Protein 3CFU (pdb70)

CATH classification: 2.60.40.1240

B-factor: mean 51.01, std 17.41, range [16.41, 99.01]

Nearest PDB structures (foldseek):
  3cfu-assembly1_A  TM=1.005E+00  e=1.213E-26  Bacillus subtilis
  3cfu-assembly2_B  TM=9.575E-01  e=1.157E-19  Bacillus subtilis
  4r4g-assembly1_A  TM=7.539E-01  e=5.516E-05  Bacillus subtilis subsp. subtilis str. 168
  1lmi-assembly1_A  TM=6.634E-01  e=6.029E-03  Mycobacterium tuberculosis
  7lr3-assembly1_D  TM=4.816E-01  e=3.651E+00  Plasmodium berghei

Secondary structure (DSSP, 8-state):
--TT-EEEETTEEEEEEEEEEE-SS----S-------SEEEEEEE--B-SSS-EEE-GGGEEEE-TT--B---B--STTTTTB--EEE-TT----EEEEEEESTT-GGG-EEEE-HHHHB--STTSGGGGGG---EEEE--/--TT-EEEETTEEEEEEEEE-------------EEEEE--B-SSS-EEE-GGGEEEE-TT-----EE--GGGTT-B--EEE-TT----EEEEE-------EEEE-HHHHB--TTSHHHHGGG---EEEE--

Organism: Bacillus subtilis (strain 168) (NCBI:txid224308)

Structure (mmCIF, N/CA/C/O backbone):
data_3CFU
#
_entry.id   3CFU
#
_cell.length_a   62.678
_cell.length_b   41.687
_cell.length_c   65.656
_cell.angle_alpha   90.00
_cell.angle_beta   91.74
_cell.angle_gamma   90.00
#
_symmetry.space_group_name_H-M   'P 1 21 1'
#
loop_
_entity.id
_entity.type
_entity.pdbx_description
1 polymer 'Uncharacterized lipoprotein yjhA'
2 water water
#
loop_
_atom_site.group_PDB
_atom_site.id
_atom_site.type_symbol
_atom_site.label_atom_id
_atom_site.label_alt_id
_atom_site.label_comp_id
_atom_site.label_asym_id
_atom_site.label_entity_id
_atom_site.label_seq_id
_atom_site.pdbx_PDB_ins_code
_atom_site.Cartn_x
_atom_site.Cartn_y
_atom_site.Cartn_z
_atom_site.occupancy
_atom_site.B_iso_or_equiv
_atom_site.auth_seq_id
_atom_site.auth_comp_id
_atom_site.auth_asym_id
_atom_site.auth_atom_id
_atom_site.pdbx_PDB_model_num
ATOM 9 N N . HIS A 1 2 ? 70.103 23.491 22.924 1.00 58.07 64 HIS A N 1
ATOM 10 C CA . HIS A 1 2 ? 70.176 22.172 22.311 1.00 52.70 64 HIS A CA 1
ATOM 11 C C . HIS A 1 2 ? 70.246 22.410 20.810 1.00 49.30 64 HIS A C 1
ATOM 12 O O . HIS A 1 2 ? 69.678 23.367 20.289 1.00 49.42 64 HIS A O 1
ATOM 19 N N . LYS A 1 3 ? 70.973 21.543 20.124 1.00 48.97 65 LYS A N 1
ATOM 20 C CA . LYS A 1 3 ? 71.164 21.661 18.692 1.00 48.38 65 LYS A CA 1
ATOM 21 C C . LYS A 1 3 ? 70.393 20.594 17.938 1.00 46.80 65 LYS A C 1
ATOM 22 O O . LYS A 1 3 ? 69.924 19.624 18.529 1.00 48.21 65 LYS A O 1
ATOM 24 N N . ILE A 1 4 ? 70.263 20.782 16.629 1.00 46.85 66 ILE A N 1
ATOM 25 C CA . ILE A 1 4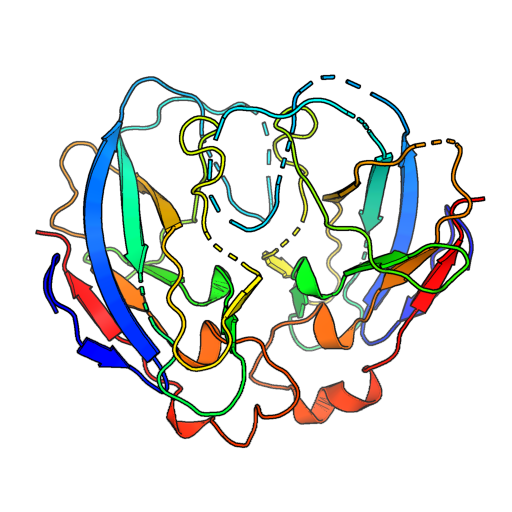 ? 69.592 19.812 15.774 1.00 47.25 66 ILE A CA 1
ATOM 26 C C . ILE A 1 4 ? 70.482 18.563 15.725 1.00 48.18 66 ILE A C 1
ATOM 27 O O . ILE A 1 4 ? 71.692 18.672 15.553 1.00 52.09 66 ILE A O 1
ATOM 32 N N . GLY A 1 5 ? 69.881 17.387 15.884 1.00 46.97 67 GLY A N 1
ATOM 33 C CA . GLY A 1 5 ? 70.635 16.147 15.843 1.00 44.43 67 GLY A CA 1
ATOM 34 C C . GLY A 1 5 ? 70.947 15.541 17.201 1.00 45.64 67 GLY A C 1
ATOM 35 O O . GLY A 1 5 ? 71.136 14.326 17.327 1.00 47.39 67 GLY A O 1
ATOM 36 N N . GLU A 1 6 ? 70.992 16.383 18.224 1.00 44.64 68 GLU A N 1
ATOM 37 C CA . GLU A 1 6 ? 71.301 15.931 19.575 1.00 44.54 68 GLU A CA 1
ATOM 38 C C . GLU A 1 6 ? 70.103 15.365 20.348 1.00 44.79 68 GLU A C 1
ATOM 39 O O . GLU A 1 6 ? 68.993 15.915 20.307 1.00 48.88 68 GLU A O 1
ATOM 45 N N . THR A 1 7 ? 70.342 14.254 21.039 1.00 39.15 69 THR A N 1
ATOM 46 C CA . THR A 1 7 ? 69.335 13.595 21.864 1.00 35.91 69 THR A CA 1
ATOM 47 C C . THR A 1 7 ? 69.605 14.017 23.316 1.00 37.85 69 THR A C 1
ATOM 48 O O . THR A 1 7 ? 70.762 14.066 23.746 1.00 36.13 69 THR A O 1
ATOM 52 N N . PHE A 1 8 ? 68.550 14.341 24.062 1.00 34.21 70 PHE A N 1
ATOM 53 C CA . PHE A 1 8 ? 68.718 14.733 25.458 1.00 32.42 70 PHE A CA 1
ATOM 54 C C . PHE A 1 8 ? 67.535 14.274 26.313 1.00 31.40 70 PHE A C 1
ATOM 55 O O . PHE A 1 8 ? 66.468 13.993 25.787 1.00 32.79 70 PHE A O 1
ATOM 63 N N . LYS A 1 9 ? 67.733 14.181 27.625 1.00 31.32 71 LYS A N 1
ATOM 64 C CA . LYS A 1 9 ? 66.667 13.768 28.536 1.00 35.64 71 LYS A CA 1
ATOM 65 C C . LYS A 1 9 ? 65.755 14.951 28.869 1.00 37.76 71 LYS A C 1
ATOM 66 O O . LYS A 1 9 ? 66.222 16.011 29.296 1.00 35.91 71 LYS A O 1
ATOM 72 N N . ALA A 1 10 ? 64.454 14.755 28.677 1.00 33.92 72 ALA A N 1
ATOM 73 C CA . ALA A 1 10 ? 63.461 15.793 28.946 1.00 34.04 72 ALA A CA 1
ATOM 74 C C . ALA A 1 10 ? 62.241 15.113 29.568 1.00 31.78 72 ALA A C 1
ATOM 75 O O . ALA A 1 10 ? 61.412 14.526 28.871 1.00 30.62 72 ALA A O 1
ATOM 77 N N . GLY A 1 11 ? 62.147 15.190 30.888 1.00 32.58 73 GLY A N 1
ATOM 78 C CA . GLY A 1 11 ? 61.050 14.546 31.580 1.00 34.95 73 GLY A CA 1
ATOM 79 C C . GLY A 1 11 ? 61.264 13.043 31.547 1.00 35.01 73 GLY A C 1
ATOM 80 O O . GLY A 1 11 ? 62.368 12.557 31.829 1.00 35.86 73 GLY A O 1
ATOM 81 N N . HIS A 1 12 ? 60.206 12.313 31.192 1.00 34.30 74 HIS A N 1
ATOM 82 C CA . HIS A 1 12 ? 60.242 10.854 31.099 1.00 31.91 74 HIS A CA 1
ATOM 83 C C . HIS A 1 12 ? 60.497 10.384 29.675 1.00 31.56 74 HIS A C 1
ATOM 84 O O . HIS A 1 12 ? 60.185 9.247 29.319 1.00 30.08 74 HIS A O 1
ATOM 91 N N . THR A 1 13 ? 61.078 11.262 28.869 1.00 32.99 75 THR A N 1
ATOM 92 C CA . THR A 1 13 ? 61.380 10.943 27.480 1.00 31.94 75 THR A CA 1
ATOM 93 C C . THR A 1 13 ? 62.795 11.383 27.100 1.00 32.68 75 THR A C 1
ATOM 94 O O . THR A 1 13 ? 63.399 12.186 27.800 1.00 29.44 75 THR A O 1
ATOM 98 N N . ASN A 1 14 ? 63.331 10.818 26.013 1.00 30.07 76 ASN A N 1
ATOM 99 C CA . ASN A 1 14 ? 64.613 11.281 25.468 1.00 30.43 76 ASN A CA 1
ATOM 100 C C . ASN A 1 14 ? 64.019 11.912 24.223 1.00 29.59 76 ASN A C 1
ATOM 101 O O . ASN A 1 14 ? 63.198 11.291 23.554 1.00 29.68 76 ASN A O 1
ATOM 106 N N . PHE A 1 15 ? 64.433 13.122 23.901 1.00 32.48 77 PHE A N 1
ATOM 107 C CA . PHE A 1 15 ? 63.873 13.827 22.766 1.00 31.54 77 PHE A CA 1
ATOM 108 C C . PHE A 1 15 ? 64.910 14.323 21.779 1.00 30.26 77 PHE A C 1
ATOM 109 O O . PHE A 1 15 ? 65.999 14.749 22.167 1.00 29.60 77 PHE A O 1
ATOM 117 N N . THR A 1 16 ? 64.566 14.310 20.501 1.00 32.89 78 THR A N 1
ATOM 118 C CA . THR A 1 16 ? 65.516 14.781 19.519 1.00 37.98 78 THR A CA 1
ATOM 119 C C . THR A 1 16 ? 64.881 15.390 18.282 1.00 37.11 78 THR A C 1
ATOM 120 O O . THR A 1 16 ? 63.827 14.946 17.824 1.00 39.53 78 THR A O 1
ATOM 124 N N . VAL A 1 17 ? 65.515 16.444 17.778 1.00 41.99 79 VAL A N 1
ATOM 125 C CA . VAL A 1 17 ? 65.067 17.082 16.552 1.00 42.87 79 VAL A CA 1
ATOM 126 C C . VAL A 1 17 ? 66.022 16.482 15.515 1.00 46.26 79 VAL A C 1
ATOM 127 O O . VAL A 1 17 ? 67.230 16.726 15.559 1.00 45.59 79 VAL A O 1
ATOM 131 N N . ASN A 1 18 ? 65.483 15.681 14.600 1.00 49.28 80 ASN A N 1
ATOM 132 C CA . ASN A 1 18 ? 66.294 15.020 13.577 1.00 51.17 80 ASN A CA 1
ATOM 133 C C . ASN A 1 18 ? 66.793 15.963 12.490 1.00 53.84 80 ASN A C 1
ATOM 134 O O . ASN A 1 18 ? 67.969 16.325 12.476 1.00 54.22 80 ASN A O 1
ATOM 139 N N . LYS A 1 19 ? 65.911 16.356 11.577 1.00 56.65 81 LYS A N 1
ATOM 140 C CA . LYS A 1 19 ? 66.299 17.266 10.506 1.00 57.06 81 LYS A CA 1
ATOM 141 C C . LYS A 1 19 ? 65.263 18.346 10.272 1.00 57.12 81 LYS A C 1
ATOM 142 O O . LYS A 1 19 ? 64.147 18.286 10.797 1.00 55.15 81 LYS A O 1
ATOM 148 N N . VAL A 1 20 ? 65.654 19.341 9.480 1.00 56.68 82 VAL A N 1
ATOM 149 C CA . VAL A 1 20 ? 64.742 20.399 9.095 1.00 55.70 82 VAL A CA 1
ATOM 150 C C . VAL A 1 20 ? 64.792 20.537 7.575 1.00 58.27 82 VAL A C 1
ATOM 151 O O . VAL A 1 20 ? 65.746 21.078 7.014 1.00 59.41 82 VAL A O 1
ATOM 155 N N . ASP A 1 21 ? 63.779 20.014 6.899 1.00 59.22 83 ASP A N 1
ATOM 156 C CA . ASP A 1 21 ? 63.733 20.149 5.453 1.00 62.23 83 ASP A CA 1
ATOM 157 C C . ASP A 1 21 ? 62.847 21.381 5.186 1.00 61.65 83 ASP A C 1
ATOM 158 O O . ASP A 1 21 ? 62.083 21.801 6.058 1.00 62.18 83 ASP A O 1
ATOM 163 N N . ARG A 1 22 ? 62.982 21.980 4.006 1.00 61.81 84 ARG A N 1
ATOM 164 C CA . ARG A 1 22 ? 62.182 23.145 3.635 1.00 61.91 84 ARG A CA 1
ATOM 165 C C . ARG A 1 22 ? 61.585 22.867 2.261 1.00 62.69 84 ARG A C 1
ATOM 166 O O . ARG A 1 22 ? 62.259 22.310 1.394 1.00 64.44 84 ARG A O 1
ATOM 174 N N . VAL A 1 23 ? 60.321 23.228 2.066 1.00 63.33 85 VAL A N 1
ATOM 175 C CA . VAL A 1 23 ? 59.679 23.043 0.767 1.00 63.86 85 VAL A CA 1
ATOM 176 C C . VAL A 1 23 ? 59.172 24.412 0.325 1.00 64.54 85 VAL A C 1
ATOM 177 O O . VAL A 1 23 ? 59.096 25.338 1.139 1.00 64.23 85 VAL A O 1
ATOM 181 N N . GLN A 1 24 ? 58.856 24.556 -0.960 1.00 64.56 86 GLN A N 1
ATOM 182 C CA . GLN A 1 24 ? 58.316 25.818 -1.458 1.00 65.37 86 GLN A CA 1
ATOM 183 C C . GLN A 1 24 ? 56.929 25.548 -2.047 1.00 65.67 86 GLN A C 1
ATOM 184 O O . GLN A 1 24 ? 55.940 25.527 -1.312 1.00 64.86 86 GLN A O 1
ATOM 190 N N . LYS A 1 25 ? 56.848 25.326 -3.355 1.00 65.40 87 LYS A N 1
ATOM 191 C CA . LYS A 1 25 ? 55.559 25.056 -3.984 1.00 65.54 87 LYS A CA 1
ATOM 192 C C . LYS A 1 25 ? 54.776 23.998 -3.206 1.00 66.21 87 LYS A C 1
ATOM 193 O O . LYS A 1 25 ? 55.318 22.951 -2.828 1.00 65.70 87 LYS A O 1
ATOM 195 N N . GLY A 1 26 ? 53.500 24.285 -2.963 1.00 64.85 88 GLY A N 1
ATOM 196 C CA . GLY A 1 26 ? 52.652 23.349 -2.249 1.00 62.31 88 GLY A CA 1
ATOM 197 C C . GLY A 1 26 ? 51.580 24.013 -1.413 1.00 60.83 88 GLY A C 1
ATOM 198 O O . GLY A 1 26 ? 51.716 25.175 -1.026 1.00 55.75 88 GLY A O 1
ATOM 199 N N . GLU A 1 27 ? 50.501 23.279 -1.156 1.00 62.71 89 GLU A N 1
ATOM 200 C CA . GLU A 1 27 ? 49.413 23.782 -0.332 1.00 63.88 89 GLU A CA 1
ATOM 201 C C . GLU A 1 27 ? 49.663 23.262 1.071 1.00 65.06 89 GLU A C 1
ATOM 202 O O . GLU A 1 27 ? 50.033 22.100 1.257 1.00 65.16 89 GLU A O 1
ATOM 204 N N . TYR A 1 28 ? 49.481 24.134 2.054 1.00 66.56 90 TYR A N 1
ATOM 205 C CA . TYR A 1 28 ? 49.665 23.758 3.445 1.00 66.62 90 TYR A CA 1
ATOM 206 C C . TYR A 1 28 ? 48.394 24.123 4.214 1.00 68.42 90 TYR A C 1
ATOM 207 O O . TYR A 1 28 ? 47.514 24.815 3.695 1.00 67.09 90 TYR A O 1
ATOM 224 N N . ASN A 1 30 ? 46.631 24.988 8.380 1.00 67.72 92 ASN A N 1
ATOM 225 C CA . ASN A 1 30 ? 46.823 25.258 9.795 1.00 66.70 92 ASN A CA 1
ATOM 226 C C . ASN A 1 30 ? 46.314 24.082 10.629 1.00 65.82 92 ASN A C 1
ATOM 227 O O . ASN A 1 30 ? 45.212 23.572 10.405 1.00 61.32 92 ASN A O 1
ATOM 232 N N . VAL A 1 31 ? 47.145 23.646 11.573 1.00 64.52 93 VAL A N 1
ATOM 233 C CA . VAL A 1 31 ? 46.809 22.524 12.440 1.00 64.04 93 VAL A CA 1
ATOM 234 C C . VAL A 1 31 ? 45.888 22.913 13.583 1.00 62.54 93 VAL A C 1
ATOM 235 O O . VAL A 1 31 ? 46.218 22.708 14.752 1.00 63.96 93 VAL A O 1
ATOM 239 N N . GLY A 1 32 ? 44.743 23.497 13.241 1.00 60.57 94 GLY A N 1
ATOM 240 C CA . GLY A 1 32 ? 43.776 23.854 14.259 1.00 57.33 94 GLY A CA 1
ATOM 241 C C . GLY A 1 32 ? 43.312 25.286 14.437 1.00 56.57 94 GLY A C 1
ATOM 242 O O . GLY A 1 32 ? 44.106 26.220 14.353 1.00 59.81 94 GLY A O 1
ATOM 243 N N . GLY A 1 33 ? 42.007 25.440 14.688 1.00 48.88 95 GLY A N 1
ATOM 244 C CA . GLY A 1 33 ? 41.390 26.739 14.935 1.00 45.35 95 GLY A CA 1
ATOM 245 C C . GLY A 1 33 ? 41.281 27.721 13.787 1.00 41.31 95 GLY A C 1
ATOM 246 O O . GLY A 1 33 ? 41.684 28.880 13.926 1.00 38.95 95 GLY A O 1
ATOM 247 N N . ALA A 1 34 ? 40.694 27.278 12.675 1.00 43.57 96 ALA A N 1
ATOM 248 C CA . ALA A 1 34 ? 40.556 28.104 11.473 1.00 41.42 96 ALA A CA 1
ATOM 249 C C . ALA A 1 34 ? 39.243 27.847 10.714 1.00 42.96 96 ALA A C 1
ATOM 250 O O . ALA A 1 34 ? 38.432 28.762 10.491 1.00 39.00 96 ALA A O 1
ATOM 252 N N . THR A 1 41 ? 41.642 27.061 1.041 1.00 73.30 103 THR A N 1
ATOM 253 C CA . THR A 1 41 ? 42.915 26.597 0.521 1.00 73.56 103 THR A CA 1
ATOM 254 C C . THR A 1 41 ? 43.933 27.721 0.380 1.00 72.72 103 THR A C 1
ATOM 255 O O . THR A 1 41 ? 43.724 28.667 -0.377 1.00 73.96 103 THR A O 1
ATOM 257 N N . ILE A 1 42 ? 45.018 27.625 1.147 1.00 71.78 104 ILE A N 1
ATOM 258 C CA . ILE A 1 42 ? 46.105 28.610 1.079 1.00 72.05 104 ILE A CA 1
ATOM 259 C C . ILE A 1 42 ? 47.343 27.923 0.484 1.00 69.86 104 ILE A C 1
ATOM 260 O O . ILE A 1 42 ? 47.594 26.739 0.728 1.00 66.99 104 ILE A O 1
ATOM 265 N N . LYS A 1 43 ? 48.133 28.689 -0.259 1.00 67.89 105 LYS A N 1
ATOM 266 C CA . LYS A 1 43 ? 49.287 28.130 -0.963 1.00 63.75 105 LYS A CA 1
ATOM 267 C C . LYS A 1 43 ? 50.606 28.506 -0.348 1.00 60.57 105 LYS A C 1
ATOM 268 O O . LYS A 1 43 ? 50.694 28.691 0.856 1.00 61.51 105 LYS A O 1
ATOM 270 N N . ASP A 1 44 ? 51.642 28.581 -1.174 1.00 52.67 106 ASP A N 1
ATOM 271 C CA . ASP A 1 44 ? 52.962 28.981 -0.697 1.00 51.23 106 ASP A CA 1
ATOM 272 C C . ASP A 1 44 ? 52.867 30.389 -0.075 1.00 53.35 106 ASP A C 1
ATOM 273 O O . ASP A 1 44 ? 52.178 31.277 -0.595 1.00 55.42 106 ASP A O 1
ATOM 278 N N . ASP A 1 45 ? 53.550 30.584 1.058 1.00 55.03 107 ASP A N 1
ATOM 279 C CA . ASP A 1 45 ? 53.556 31.906 1.770 1.00 54.09 107 ASP A CA 1
ATOM 280 C C . ASP A 1 45 ? 54.968 32.463 1.535 1.00 55.17 107 ASP A C 1
ATOM 281 O O . ASP A 1 45 ? 55.118 33.536 0.907 1.00 56.23 107 ASP A O 1
ATOM 283 N N . GLU A 1 46 ? 55.950 31.811 2.157 1.00 51.00 108 GLU A N 1
ATOM 284 C CA . GLU A 1 46 ? 57.350 32.090 1.785 1.00 51.13 108 GLU A CA 1
ATOM 285 C C . GLU A 1 46 ? 58.070 30.707 1.776 1.00 51.37 108 GLU A C 1
ATOM 286 O O . GLU A 1 46 ? 58.456 30.180 0.717 1.00 53.71 108 GLU A O 1
ATOM 288 N N . GLU A 1 47 ? 58.247 30.130 2.959 1.00 51.31 109 GLU A N 1
ATOM 289 C CA . GLU A 1 47 ? 58.920 28.841 3.098 1.00 53.64 109 GLU A CA 1
ATOM 290 C C . GLU A 1 47 ? 58.346 28.049 4.272 1.00 54.98 109 GLU A C 1
ATOM 291 O O . GLU A 1 47 ? 58.026 28.611 5.325 1.00 53.71 109 GLU A O 1
ATOM 293 N N . ARG A 1 48 ? 58.221 26.743 4.083 1.00 54.96 110 ARG A N 1
ATOM 294 C CA . ARG A 1 48 ? 57.674 25.884 5.109 1.00 55.64 110 ARG A CA 1
ATOM 295 C C . ARG A 1 48 ? 58.706 24.953 5.725 1.00 56.73 110 ARG A C 1
ATOM 296 O O . ARG A 1 48 ? 59.372 24.194 5.019 1.00 57.39 110 ARG A O 1
ATOM 304 N N . LEU A 1 49 ? 58.860 25.045 7.040 1.00 54.88 111 LEU A N 1
ATOM 305 C CA . LEU A 1 49 ? 59.772 24.166 7.754 1.00 52.48 111 LEU A CA 1
ATOM 306 C C . LEU A 1 49 ? 59.088 22.803 7.975 1.00 50.60 111 LEU A C 1
ATOM 307 O O . LEU A 1 49 ? 57.877 22.724 8.200 1.00 50.12 111 LEU A O 1
ATOM 312 N N . ILE A 1 50 ? 59.875 21.737 7.875 1.00 48.80 112 ILE A N 1
ATOM 313 C CA . ILE A 1 50 ? 59.379 20.388 8.115 1.00 48.46 112 ILE A CA 1
ATOM 314 C C . ILE A 1 50 ? 60.333 19.776 9.120 1.00 48.32 112 ILE A C 1
ATOM 315 O O . ILE A 1 50 ? 61.307 19.129 8.742 1.00 49.84 112 ILE A O 1
ATOM 320 N N . ILE A 1 51 ? 60.056 19.990 10.402 1.00 48.72 113 ILE A N 1
ATOM 321 C CA . ILE A 1 51 ? 60.900 19.461 11.460 1.00 47.07 113 ILE A CA 1
ATOM 322 C C . ILE A 1 51 ? 60.489 18.046 11.825 1.00 46.58 113 ILE A C 1
ATOM 323 O O . ILE A 1 51 ? 59.320 17.783 12.114 1.00 47.29 113 ILE A O 1
ATOM 328 N N . GLU A 1 52 ? 61.453 17.131 11.774 1.00 46.26 114 GLU A N 1
ATOM 329 C CA . GLU A 1 52 ? 61.207 15.745 12.139 1.00 45.37 114 GLU A CA 1
ATOM 330 C C . GLU A 1 52 ? 61.797 15.591 13.530 1.00 45.02 114 GLU A C 1
ATOM 331 O O . GLU A 1 52 ? 62.943 15.985 13.771 1.00 45.62 114 GLU A O 1
ATOM 337 N N . VAL A 1 53 ? 61.006 15.034 14.444 1.00 44.70 115 VAL A N 1
ATOM 338 C CA . VAL A 1 53 ? 61.442 14.834 15.824 1.00 41.35 115 VAL A CA 1
ATOM 339 C C . VAL A 1 53 ? 61.162 13.398 16.275 1.00 42.80 115 VAL A C 1
ATOM 340 O O . VAL A 1 53 ? 60.379 12.677 15.651 1.00 38.40 115 VAL A O 1
ATOM 344 N N . THR A 1 54 ? 61.814 12.988 17.360 1.00 42.88 116 THR A N 1
ATOM 345 C CA . THR A 1 54 ? 61.640 11.651 17.904 1.00 42.77 116 THR A CA 1
ATOM 346 C C . THR A 1 54 ? 61.473 11.728 19.410 1.00 39.88 116 THR A C 1
ATOM 347 O O . THR A 1 54 ? 62.184 12.472 20.079 1.00 37.29 116 THR A O 1
ATOM 359 N N . GLU A 1 56 ? 61.248 9.271 22.865 1.00 36.02 118 GLU A N 1
ATOM 360 C CA . GLU A 1 56 ? 61.486 7.947 23.403 1.00 35.22 118 GLU A CA 1
ATOM 361 C C . GLU A 1 56 ? 61.034 7.893 24.850 1.00 36.12 118 GLU A C 1
ATOM 362 O O . GLU A 1 56 ? 61.535 8.638 25.704 1.00 38.58 118 GLU A O 1
ATOM 368 N N . ASN A 1 57 ? 60.080 7.012 25.126 1.00 32.44 119 ASN A N 1
ATOM 369 C CA . ASN A 1 57 ? 59.579 6.858 26.479 1.00 32.71 119 ASN A CA 1
ATOM 370 C C . ASN A 1 57 ? 60.561 5.997 27.267 1.00 32.86 119 ASN A C 1
ATOM 371 O O . ASN A 1 57 ? 60.809 4.847 26.912 1.00 34.61 119 ASN A O 1
ATOM 376 N N . ILE A 1 58 ? 61.121 6.578 28.327 1.00 35.96 120 ILE A N 1
ATOM 377 C CA . ILE A 1 58 ? 62.089 5.908 29.195 1.00 30.40 120 ILE A CA 1
ATOM 378 C C . ILE A 1 58 ? 61.536 5.806 30.610 1.00 30.65 120 ILE A C 1
ATOM 379 O O . ILE A 1 58 ? 62.268 5.579 31.570 1.00 31.15 120 ILE A O 1
ATOM 384 N N . GLY A 1 59 ? 60.232 6.006 30.733 1.00 31.70 121 GLY A N 1
ATOM 385 C CA . GLY A 1 59 ? 59.593 5.890 32.028 1.00 29.37 121 GLY A CA 1
ATOM 386 C C . GLY A 1 59 ? 58.750 4.618 32.036 1.00 29.50 121 GLY A C 1
ATOM 387 O O . GLY A 1 59 ? 58.639 3.936 31.014 1.00 28.84 121 GLY A O 1
ATOM 388 N N . GLU A 1 60 ? 58.165 4.294 33.185 1.00 31.40 122 GLU A N 1
ATOM 389 C CA . GLU A 1 60 ? 57.327 3.105 33.314 1.00 37.43 122 GLU A CA 1
ATOM 390 C C . GLU A 1 60 ? 55.925 3.318 32.740 1.00 37.30 122 GLU A C 1
ATOM 391 O O . GLU A 1 60 ? 55.394 2.446 32.049 1.00 41.39 122 GLU A O 1
ATOM 397 N N . ASP A 1 61 ? 55.322 4.466 33.037 1.00 38.86 123 ASP A N 1
ATOM 398 C CA . ASP A 1 61 ? 53.979 4.770 32.543 1.00 38.98 123 ASP A CA 1
ATOM 399 C C . ASP A 1 61 ? 53.912 4.999 31.046 1.00 34.78 123 ASP A C 1
ATOM 400 O O . ASP A 1 61 ? 54.858 5.494 30.438 1.00 36.76 123 ASP A O 1
ATOM 405 N N . SER A 1 62 ? 52.770 4.659 30.459 1.00 33.25 124 SER A N 1
ATOM 406 C CA . SER A 1 62 ? 52.576 4.876 29.038 1.00 29.00 124 SER A CA 1
ATOM 407 C C . SER A 1 62 ? 52.450 6.386 28.858 1.00 29.92 124 SER A C 1
ATOM 408 O O . SER A 1 62 ? 52.076 7.102 29.788 1.00 29.09 124 SER A O 1
ATOM 411 N N . ILE A 1 63 ? 52.773 6.858 27.662 1.00 30.10 125 ILE A N 1
ATOM 412 C CA . ILE A 1 63 ? 52.706 8.270 27.349 1.00 29.68 125 ILE A CA 1
ATOM 413 C C . ILE A 1 63 ? 51.754 8.500 26.179 1.00 32.08 125 ILE A C 1
ATOM 414 O O . ILE A 1 63 ? 51.831 7.807 25.159 1.00 31.11 125 ILE A O 1
ATOM 419 N N . SER A 1 64 ? 50.844 9.456 26.355 1.00 32.28 126 SER A N 1
ATOM 420 C CA . SER A 1 64 ? 49.895 9.846 25.316 1.00 33.77 126 SER A CA 1
ATOM 421 C C . SER A 1 64 ? 50.462 11.161 24.792 1.00 33.98 126 SER A C 1
ATOM 422 O O . SER A 1 64 ? 50.143 12.239 25.315 1.00 37.71 126 SER A O 1
ATOM 425 N N . TYR A 1 65 ? 51.317 11.058 23.778 1.00 32.46 127 TYR A N 1
ATOM 426 C CA . TYR A 1 65 ? 51.969 12.220 23.178 1.00 31.87 127 TYR A CA 1
ATOM 427 C C . TYR A 1 65 ? 50.986 13.029 22.361 1.00 32.35 127 TYR A C 1
ATOM 428 O O . TYR A 1 65 ? 50.044 12.479 21.798 1.00 28.95 127 TYR A O 1
ATOM 437 N N . ASN A 1 66 ? 51.219 14.336 22.285 1.00 33.22 128 ASN A N 1
ATOM 438 C CA . ASN A 1 66 ? 50.299 15.218 21.584 1.00 30.19 128 ASN A CA 1
ATOM 439 C C . ASN A 1 66 ? 50.992 16.437 20.971 1.00 29.98 128 ASN A C 1
ATOM 440 O O . ASN A 1 66 ? 51.949 16.962 21.533 1.00 28.42 128 ASN A O 1
ATOM 445 N N . PHE A 1 67 ? 50.488 16.901 19.829 1.00 32.70 129 PHE A N 1
ATOM 446 C CA . PHE A 1 67 ? 51.079 18.053 19.155 1.00 30.49 129 PHE A CA 1
ATOM 447 C C . PHE A 1 67 ? 51.116 19.319 20.015 1.00 30.20 129 PHE A C 1
ATOM 448 O O . PHE A 1 67 ? 52.011 20.145 19.845 1.00 31.91 129 PHE A O 1
ATOM 456 N N . ILE A 1 68 ? 50.187 19.465 20.956 1.00 28.04 130 ILE A N 1
ATOM 457 C CA . ILE A 1 68 ? 50.173 20.669 21.794 1.00 30.66 130 ILE A CA 1
ATOM 458 C C . ILE A 1 68 ? 51.437 20.859 22.626 1.00 27.96 130 ILE A C 1
ATOM 459 O O . ILE A 1 68 ? 51.672 21.934 23.174 1.00 28.15 130 ILE A O 1
ATOM 464 N N . GLY A 1 69 ? 52.256 19.824 22.714 1.00 27.72 131 GLY A N 1
ATOM 465 C CA . GLY A 1 69 ? 53.464 19.939 23.502 1.00 30.73 131 GLY A CA 1
ATOM 466 C C . GLY A 1 69 ? 54.569 20.636 22.745 1.00 26.25 131 GLY A C 1
ATOM 467 O O . GLY A 1 69 ? 55.678 20.779 23.253 1.00 30.66 131 GLY A O 1
ATOM 468 N N . PHE A 1 70 ? 54.264 21.087 21.538 1.00 31.98 132 PHE A N 1
ATOM 469 C CA . PHE A 1 70 ? 55.257 21.737 20.705 1.00 34.78 132 PHE A CA 1
ATOM 470 C C . PHE A 1 70 ? 54.953 23.174 20.323 1.00 34.25 132 PHE A C 1
ATOM 471 O O .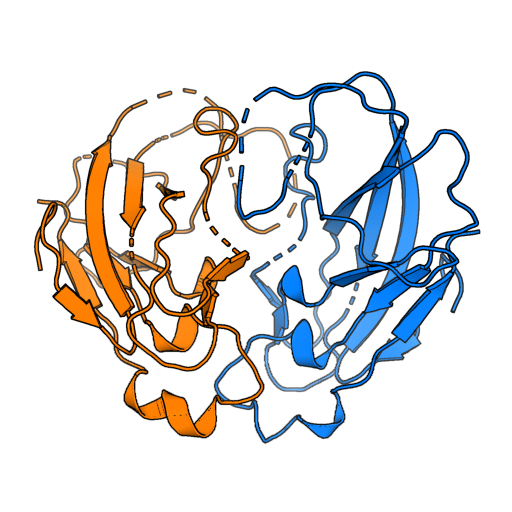 PHE A 1 70 ? 53.795 23.574 20.226 1.00 37.34 132 PHE A O 1
ATOM 479 N N . ASP A 1 71 ? 56.004 23.945 20.089 1.00 36.09 133 ASP A N 1
ATOM 480 C CA . ASP A 1 71 ? 55.840 25.337 19.720 1.00 41.09 133 ASP A CA 1
ATOM 481 C C . ASP A 1 71 ? 57.116 25.888 19.100 1.00 42.47 133 ASP A C 1
ATOM 482 O O . ASP A 1 71 ? 58.221 25.511 19.493 1.00 43.39 133 ASP A O 1
ATOM 487 N N . LEU A 1 72 ? 56.947 26.761 18.113 1.00 45.17 134 LEU A N 1
ATOM 488 C CA . LEU A 1 72 ? 58.068 27.392 17.423 1.00 44.97 134 LEU A CA 1
ATOM 489 C C . LEU A 1 72 ? 58.043 28.879 17.757 1.00 47.64 134 LEU A C 1
ATOM 490 O O . LEU A 1 72 ? 57.011 29.540 17.620 1.00 48.05 134 LEU A O 1
ATOM 495 N N . ARG A 1 73 ? 59.177 29.405 18.201 1.00 50.01 135 ARG A N 1
ATOM 496 C CA . ARG A 1 73 ? 59.261 30.811 18.560 1.00 54.27 135 ARG A CA 1
ATOM 497 C C . ARG A 1 73 ? 60.236 31.598 17.666 1.00 56.22 135 ARG A C 1
ATOM 498 O O . ARG A 1 73 ? 61.153 31.024 17.072 1.00 54.44 135 ARG A O 1
ATOM 506 N N . ASP A 1 74 ? 60.011 32.910 17.571 1.00 61.38 136 ASP A N 1
ATOM 507 C CA . ASP A 1 74 ? 60.840 33.832 16.775 1.00 63.04 136 ASP A CA 1
ATOM 508 C C . ASP A 1 74 ? 62.029 34.314 17.591 1.00 64.81 136 ASP A C 1
ATOM 509 O O . ASP A 1 74 ? 62.265 33.855 18.708 1.00 64.59 136 ASP A O 1
ATOM 514 N N . LYS A 1 75 ? 62.767 35.264 17.017 1.00 68.79 137 LYS A N 1
ATOM 515 C CA . LYS A 1 75 ? 63.884 35.876 17.719 1.00 71.00 137 LYS A CA 1
ATOM 516 C C . LYS A 1 75 ? 63.166 36.742 18.763 1.00 72.48 137 LYS A C 1
ATOM 517 O O . LYS A 1 75 ? 63.694 36.985 19.847 1.00 74.59 137 LYS A O 1
ATOM 523 N N . ASN A 1 76 ? 61.951 37.195 18.436 1.00 72.23 138 ASN A N 1
ATOM 524 C CA . ASN A 1 76 ? 61.170 38.005 19.376 1.00 73.83 138 ASN A CA 1
ATOM 525 C C . ASN A 1 76 ? 60.334 37.085 20.289 1.00 74.42 138 ASN A C 1
ATOM 526 O O . ASN A 1 76 ? 59.383 37.526 20.944 1.00 76.57 138 ASN A O 1
ATOM 531 N N . ASP A 1 77 ? 60.698 35.801 20.307 1.00 72.40 139 ASP A N 1
ATOM 532 C CA . ASP A 1 77 ? 60.048 34.777 21.132 1.00 69.87 139 ASP A CA 1
ATOM 533 C C . ASP A 1 77 ? 58.529 34.678 20.992 1.00 66.56 139 ASP A C 1
ATOM 534 O O . ASP A 1 77 ? 57.803 34.585 21.985 1.00 63.41 139 ASP A O 1
ATOM 539 N N . GLN A 1 78 ? 58.056 34.677 19.751 1.00 65.56 140 GLN A N 1
ATOM 540 C CA . GLN A 1 78 ? 56.630 34.590 19.484 1.00 64.42 140 GLN A CA 1
ATOM 541 C C . GLN A 1 78 ? 56.284 33.294 18.765 1.00 61.25 140 GLN A C 1
ATOM 542 O O . GLN A 1 78 ? 56.998 32.855 17.866 1.00 60.04 140 GLN A O 1
ATOM 548 N N . SER A 1 79 ? 55.174 32.690 19.165 1.00 57.88 141 SER A N 1
ATOM 549 C CA . SER A 1 79 ? 54.742 31.433 18.583 1.00 55.44 141 SER A CA 1
ATOM 550 C C . SER A 1 79 ? 54.352 31.533 17.117 1.00 54.54 141 SER A C 1
ATOM 551 O O . SER A 1 79 ? 53.818 32.546 16.669 1.00 57.30 141 SER A O 1
ATOM 554 N N . VAL A 1 80 ? 54.635 30.467 16.377 1.00 52.69 142 VAL A N 1
ATOM 555 C CA . VAL A 1 80 ? 54.286 30.387 14.971 1.00 52.75 142 VAL A CA 1
ATOM 556 C C . VAL A 1 80 ? 53.294 29.234 14.843 1.00 54.57 142 VAL A C 1
ATOM 557 O O . VAL A 1 80 ? 53.600 28.101 15.201 1.00 56.56 142 VAL A O 1
ATOM 561 N N . ARG A 1 81 ? 52.101 29.536 14.346 1.00 56.35 143 ARG A N 1
ATOM 562 C CA . ARG A 1 81 ? 51.049 28.538 14.172 1.00 57.00 143 ARG A CA 1
ATOM 563 C C . ARG A 1 81 ? 51.551 27.250 13.515 1.00 55.35 143 ARG A C 1
ATOM 564 O O . ARG A 1 81 ? 52.303 27.299 12.550 1.00 56.57 143 ARG A O 1
ATOM 572 N N . PRO A 1 82 ? 51.142 26.077 14.031 1.00 54.43 144 PRO A N 1
ATOM 573 C CA . PRO A 1 82 ? 51.585 24.811 13.434 1.00 54.49 144 PRO A CA 1
ATOM 574 C C . PRO A 1 82 ? 50.828 24.550 12.131 1.00 54.91 144 PRO A C 1
ATOM 575 O O . PRO A 1 82 ? 49.681 24.963 11.975 1.00 52.79 144 PRO A O 1
ATOM 579 N N . VAL A 1 83 ? 51.462 23.853 11.203 1.00 56.54 145 VAL A N 1
ATOM 580 C CA . VAL A 1 83 ? 50.852 23.577 9.907 1.00 58.92 145 VAL A CA 1
ATOM 581 C C . VAL A 1 83 ? 51.083 22.125 9.509 1.00 61.16 145 VAL A C 1
ATOM 582 O O . VAL A 1 83 ? 51.876 21.429 10.136 1.00 63.28 145 VAL A O 1
ATOM 586 N N . PHE A 1 84 ? 50.364 21.656 8.493 1.00 65.63 146 PHE A N 1
ATOM 587 C CA . PHE A 1 84 ? 50.601 20.315 7.970 1.00 69.49 146 PHE A CA 1
ATOM 588 C C . PHE A 1 84 ? 50.343 20.237 6.471 1.00 71.05 146 PHE A C 1
ATOM 589 O O . PHE A 1 84 ? 49.430 20.876 5.943 1.00 71.04 146 PHE A O 1
ATOM 597 N N . SER A 1 85 ? 51.184 19.476 5.780 1.00 73.80 147 SER A N 1
ATOM 598 C CA . SER A 1 85 ? 51.019 19.309 4.346 1.00 76.03 147 SER A CA 1
ATOM 599 C C . SER A 1 85 ? 50.625 17.874 4.053 1.00 76.73 147 SER A C 1
ATOM 600 O O . SER A 1 85 ? 51.015 16.949 4.767 1.00 77.57 147 SER A O 1
ATOM 603 N N . ILE A 1 86 ? 49.841 17.707 2.995 1.00 78.37 148 ILE A N 1
ATOM 604 C CA . ILE A 1 86 ? 49.353 16.407 2.565 1.00 79.88 148 ILE A CA 1
ATOM 605 C C . ILE A 1 86 ? 50.526 15.520 2.149 1.00 80.19 148 ILE A C 1
ATOM 606 O O . ILE A 1 86 ? 50.397 14.297 2.068 1.00 79.72 148 ILE A O 1
ATOM 611 N N . GLU A 1 87 ? 51.670 16.147 1.891 1.00 80.09 149 GLU A N 1
ATOM 612 C CA . GLU A 1 87 ? 52.859 15.421 1.467 1.00 81.31 149 GLU A CA 1
ATOM 613 C C . GLU A 1 87 ? 53.399 14.477 2.537 1.00 81.59 149 GLU A C 1
ATOM 614 O O . GLU A 1 87 ? 53.519 13.273 2.299 1.00 82.46 149 GLU A O 1
ATOM 620 N N . GLU A 1 88 ? 53.718 15.008 3.713 1.00 82.08 150 GLU A N 1
ATOM 621 C CA . GLU A 1 88 ? 54.238 14.175 4.792 1.00 81.54 150 GLU A CA 1
ATOM 622 C C . GLU A 1 88 ? 53.102 13.339 5.396 1.00 80.79 150 GLU A C 1
ATOM 623 O O . GLU A 1 88 ? 52.955 13.260 6.618 1.00 80.89 150 GLU A O 1
ATOM 629 N N . LYS A 1 89 ? 52.297 12.727 4.529 1.00 79.70 151 LYS A N 1
ATOM 630 C CA . LYS A 1 89 ? 51.178 11.890 4.957 1.00 79.29 151 LYS A CA 1
ATOM 631 C C . LYS A 1 89 ? 51.722 10.675 5.708 1.00 78.33 151 LYS A C 1
ATOM 632 O O . LYS A 1 89 ? 52.613 9.977 5.216 1.00 78.58 151 LYS A O 1
ATOM 634 N N . GLY A 1 90 ? 51.183 10.437 6.902 1.00 77.11 152 GLY A N 1
ATOM 635 C CA . GLY A 1 90 ? 51.630 9.326 7.724 1.00 74.10 152 GLY A CA 1
ATOM 636 C C . GLY A 1 90 ? 52.760 9.731 8.661 1.00 71.28 152 GLY A C 1
ATOM 637 O O . GLY A 1 90 ? 53.104 8.993 9.586 1.00 71.21 152 GLY A O 1
ATOM 638 N N . ARG A 1 91 ? 53.336 10.908 8.432 1.00 67.98 153 ARG A N 1
ATOM 639 C CA . ARG A 1 91 ? 54.443 11.393 9.257 1.00 64.87 153 ARG A CA 1
ATOM 640 C C . ARG A 1 91 ? 54.031 12.529 10.193 1.00 62.04 153 ARG A C 1
ATOM 641 O O . ARG A 1 91 ? 54.703 12.794 11.191 1.00 59.67 153 ARG A O 1
ATOM 649 N N . ILE A 1 92 ? 52.932 13.199 9.860 1.00 59.54 154 ILE A N 1
ATOM 650 C CA . ILE A 1 92 ? 52.429 14.311 10.659 1.00 58.71 154 ILE A CA 1
ATOM 651 C C . ILE A 1 92 ? 52.238 13.901 12.119 1.00 55.51 154 ILE A C 1
ATOM 652 O O . ILE A 1 92 ? 51.449 13.003 12.416 1.00 56.78 154 ILE A O 1
ATOM 657 N N . LEU A 1 93 ? 52.961 14.559 13.024 1.00 49.40 155 LEU A N 1
ATOM 658 C CA . LEU A 1 93 ? 52.863 14.255 14.451 1.00 50.42 155 LEU A CA 1
ATOM 659 C C . LEU A 1 93 ? 51.552 14.802 15.013 1.00 49.93 155 LEU A C 1
ATOM 660 O O . LEU A 1 93 ? 51.338 16.013 15.040 1.00 53.71 155 LEU A O 1
ATOM 673 N N . GLY A 1 95 ? 49.035 12.687 17.706 1.00 40.50 157 GLY A N 1
ATOM 674 C CA . GLY A 1 95 ? 48.840 12.177 19.047 1.00 38.03 157 GLY A CA 1
ATOM 675 C C . GLY A 1 95 ? 48.814 10.664 18.994 1.00 37.82 157 GLY A C 1
ATOM 676 O O . GLY A 1 95 ? 48.684 10.087 17.917 1.00 38.80 157 GLY A O 1
ATOM 677 N N . GLY A 1 96 ? 48.947 10.020 20.148 1.00 39.74 158 GLY A N 1
ATOM 678 C CA . GLY A 1 96 ? 48.916 8.573 20.198 1.00 38.12 158 GLY A CA 1
ATOM 679 C C . GLY A 1 96 ? 49.531 8.078 21.492 1.00 37.74 158 GLY A C 1
ATOM 680 O O . GLY A 1 96 ? 49.888 8.881 22.355 1.00 38.79 158 GLY A O 1
ATOM 681 N N . THR A 1 97 ? 49.647 6.760 21.642 1.00 38.26 159 THR A N 1
ATOM 682 C CA . THR A 1 97 ? 50.242 6.213 22.843 1.00 40.91 159 THR A CA 1
ATOM 683 C C . THR A 1 97 ? 51.650 5.712 22.510 1.00 39.56 159 THR A C 1
ATOM 684 O O . THR A 1 97 ? 51.916 5.221 21.412 1.00 35.91 159 THR A O 1
ATOM 688 N N . LEU A 1 98 ? 52.549 5.896 23.472 1.00 40.36 160 LEU A N 1
ATOM 689 C CA . LEU A 1 98 ? 53.952 5.509 23.376 1.00 39.37 160 LEU A CA 1
ATOM 690 C C . LEU A 1 98 ? 54.241 4.750 24.664 1.00 41.04 160 LEU A C 1
ATOM 691 O O . LEU A 1 98 ? 54.509 5.343 25.711 1.00 36.04 160 LEU A O 1
ATOM 696 N N . VAL A 1 99 ? 54.159 3.428 24.593 1.00 41.71 161 VAL A N 1
ATOM 697 C CA . VAL A 1 99 ? 54.396 2.604 25.764 1.00 42.48 161 VAL A CA 1
ATOM 698 C C . VAL A 1 99 ? 55.864 2.642 26.162 1.00 41.42 161 VAL A C 1
ATOM 699 O O . VAL A 1 99 ? 56.732 2.958 25.349 1.00 40.54 161 VAL A O 1
ATOM 703 N N . SER A 1 100 ? 56.131 2.335 27.426 1.00 42.05 162 SER A N 1
ATOM 704 C CA . SER A 1 100 ? 57.488 2.350 27.968 1.00 44.02 162 SER A CA 1
ATOM 705 C C . SER A 1 100 ? 58.515 1.685 27.069 1.00 44.46 162 SER A C 1
ATOM 706 O O . SER A 1 100 ? 58.286 0.597 26.557 1.00 47.00 162 SER A O 1
ATOM 709 N N . GLY A 1 101 ? 59.649 2.354 26.881 1.00 43.54 163 GLY A N 1
ATOM 710 C CA . GLY A 1 101 ? 60.707 1.816 26.048 1.00 40.81 163 GLY A CA 1
ATOM 711 C C . GLY A 1 101 ? 60.572 2.070 24.558 1.00 44.59 163 GLY A C 1
ATOM 712 O O . GLY A 1 101 ? 61.528 1.870 23.809 1.00 43.58 163 GLY A O 1
ATOM 713 N N . LYS A 1 102 ? 59.410 2.531 24.111 1.00 45.13 164 LYS A N 1
ATOM 714 C CA . LYS A 1 102 ? 59.219 2.760 22.684 1.00 48.49 164 LYS A CA 1
ATOM 715 C C . LYS A 1 102 ? 59.460 4.178 22.171 1.00 49.85 164 LYS A C 1
ATOM 716 O O . LYS A 1 102 ? 59.379 5.156 22.914 1.00 50.12 164 LYS A O 1
ATOM 722 N N . LYS A 1 103 ? 59.760 4.270 20.879 1.00 49.41 165 LYS A N 1
ATOM 723 C CA . LYS A 1 103 ? 60.010 5.546 20.234 1.00 46.61 165 LYS A CA 1
ATOM 724 C C . LYS A 1 103 ? 58.922 5.835 19.219 1.00 47.44 165 LYS A C 1
ATOM 725 O O . LYS A 1 103 ? 58.216 4.931 18.766 1.00 51.53 165 LYS A O 1
ATOM 731 N N . VAL A 1 104 ? 58.791 7.109 18.869 1.00 45.81 166 VAL A N 1
ATOM 732 C CA . VAL A 1 104 ? 57.834 7.540 17.869 1.00 43.89 166 VAL A CA 1
ATOM 733 C C . VAL A 1 104 ? 58.504 8.704 17.134 1.00 42.08 166 VAL A C 1
ATOM 734 O O . VAL A 1 104 ? 59.124 9.570 17.751 1.00 42.55 166 VAL A O 1
ATOM 738 N N . THR A 1 105 ? 58.430 8.693 15.808 1.00 42.94 167 THR A N 1
ATOM 739 C CA . THR A 1 105 ? 59.046 9.749 15.015 1.00 43.50 167 THR A CA 1
ATOM 740 C C . THR A 1 105 ? 57.976 10.383 14.140 1.00 44.11 167 THR A C 1
ATOM 741 O O . THR A 1 105 ? 57.147 9.684 13.554 1.00 41.52 167 THR A O 1
ATOM 745 N N . GLY A 1 106 ? 57.991 11.712 14.074 1.00 42.71 168 GLY A N 1
ATOM 746 C CA . GLY A 1 106 ? 57.000 12.436 13.299 1.00 42.33 168 GLY A CA 1
ATOM 747 C C . GLY A 1 106 ? 57.446 13.835 12.926 1.00 42.74 168 GLY A C 1
ATOM 748 O O . GLY A 1 106 ? 58.536 14.274 13.297 1.00 42.43 168 GLY A O 1
ATOM 749 N N . VAL A 1 107 ? 56.596 14.557 12.207 1.00 43.07 169 VAL A N 1
ATOM 750 C CA . VAL A 1 107 ? 56.967 15.888 11.768 1.00 45.67 169 VAL A CA 1
ATOM 751 C C . VAL A 1 107 ? 56.057 17.024 12.236 1.00 44.74 169 VAL A C 1
ATOM 752 O O . VAL A 1 107 ? 54.867 16.825 12.480 1.00 43.19 169 VAL A O 1
ATOM 756 N N . LEU A 1 108 ? 56.657 18.205 12.386 1.00 44.66 170 LEU A N 1
ATOM 757 C CA . LEU A 1 108 ? 55.970 19.437 12.777 1.00 44.79 170 LEU A CA 1
ATOM 758 C C . LEU A 1 108 ? 56.215 20.356 11.586 1.00 47.01 170 LEU A C 1
ATOM 759 O O . LEU A 1 108 ? 57.258 20.257 10.944 1.00 48.10 170 LEU A O 1
ATOM 764 N N . SER A 1 109 ? 55.278 21.250 11.286 1.00 51.26 171 SER A N 1
ATOM 765 C CA . SER A 1 109 ? 55.455 22.142 10.146 1.00 53.11 171 SER A CA 1
ATOM 766 C C . SER A 1 109 ? 55.007 23.573 10.421 1.00 54.70 171 SER A C 1
ATOM 767 O O . SER A 1 109 ? 54.017 23.807 11.120 1.00 55.95 171 SER A O 1
ATOM 770 N N . TYR A 1 110 ? 55.746 24.526 9.859 1.00 55.31 172 TYR A N 1
ATOM 771 C CA . TYR A 1 110 ? 55.462 25.946 10.047 1.00 56.69 172 TYR A CA 1
ATOM 772 C C . TYR A 1 110 ? 55.846 26.755 8.814 1.00 57.89 172 TYR A C 1
ATOM 773 O O . TYR A 1 110 ? 56.755 26.383 8.073 1.00 57.76 172 TYR A O 1
ATOM 782 N N . VAL A 1 111 ? 55.158 27.872 8.612 1.00 61.32 173 VAL A N 1
ATOM 783 C CA . VAL A 1 111 ? 55.432 28.749 7.486 1.00 62.53 173 VAL A CA 1
ATOM 784 C C . VAL A 1 111 ? 56.162 29.985 7.992 1.00 65.18 173 VAL A C 1
ATOM 785 O O . VAL A 1 111 ? 55.695 30.672 8.902 1.00 65.08 173 VAL A O 1
ATOM 789 N N . ILE A 1 112 ? 57.322 30.255 7.402 1.00 67.56 174 ILE A N 1
ATOM 790 C CA . ILE A 1 112 ? 58.130 31.393 7.808 1.00 70.27 174 ILE A CA 1
ATOM 791 C C . ILE A 1 112 ? 58.790 32.078 6.608 1.00 71.17 174 ILE A C 1
ATOM 792 O O . ILE A 1 112 ? 58.754 31.566 5.488 1.00 72.37 174 ILE A O 1
ATOM 797 N N . PRO A 1 113 ? 59.398 33.255 6.834 1.00 71.60 175 PRO A N 1
ATOM 798 C CA . PRO A 1 113 ? 60.081 34.040 5.798 1.00 71.43 175 PRO A CA 1
ATOM 799 C C . PRO A 1 113 ? 61.209 33.249 5.129 1.00 70.52 175 PRO A C 1
ATOM 800 O O . PRO A 1 113 ? 61.926 32.501 5.793 1.00 71.62 175 PRO A O 1
ATOM 804 N N . LYS A 1 114 ? 61.378 33.432 3.824 1.00 69.73 176 LYS A N 1
ATOM 805 C CA . LYS A 1 114 ? 62.420 32.728 3.080 1.00 69.42 176 LYS A CA 1
ATOM 806 C C . LYS A 1 114 ? 63.790 32.767 3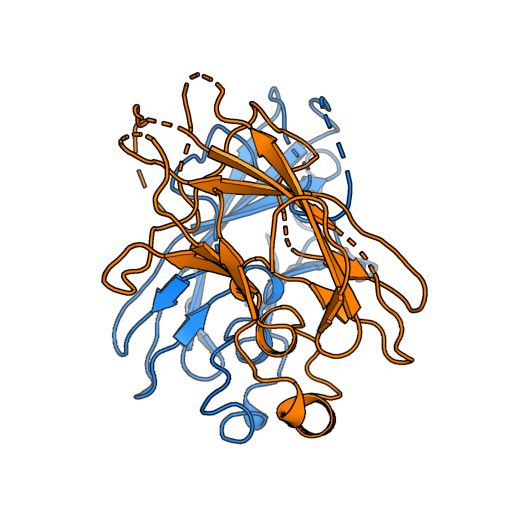.762 1.00 69.26 176 LYS A C 1
ATOM 807 O O . LYS A 1 114 ? 64.230 33.814 4.242 1.00 67.64 176 LYS A O 1
ATOM 809 N N . GLY A 1 115 ? 64.451 31.610 3.794 1.00 70.23 177 GLY A N 1
ATOM 810 C CA . GLY A 1 115 ? 65.769 31.487 4.398 1.00 70.09 177 GLY A CA 1
ATOM 811 C C . GLY A 1 115 ? 65.957 32.202 5.722 1.00 70.26 177 GLY A C 1
ATOM 812 O O . GLY A 1 115 ? 67.030 32.739 6.001 1.00 69.70 177 GLY A O 1
ATOM 813 N N . GLU A 1 116 ? 64.919 32.198 6.548 1.00 70.20 178 GLU A N 1
ATOM 814 C CA . GLU A 1 116 ? 64.964 32.859 7.846 1.00 68.14 178 GLU A CA 1
ATOM 815 C C . GLU A 1 116 ? 65.059 31.809 8.954 1.00 66.77 178 GLU A C 1
ATOM 816 O O . GLU A 1 116 ? 64.914 32.131 10.133 1.00 65.50 178 GLU A O 1
ATOM 822 N N . GLN A 1 117 ? 65.322 30.563 8.577 1.00 65.94 179 GLN A N 1
ATOM 823 C CA . GLN A 1 117 ? 65.350 29.469 9.543 1.00 66.16 179 GLN A CA 1
ATOM 824 C C . GLN A 1 117 ? 66.166 29.577 10.812 1.00 66.03 179 GLN A C 1
ATOM 825 O O . GLN A 1 117 ? 65.731 29.105 11.862 1.00 67.63 179 GLN A O 1
ATOM 831 N N . LYS A 1 118 ? 67.338 30.182 10.719 1.00 66.01 180 LYS A N 1
ATOM 832 C CA . LYS A 1 118 ? 68.227 30.292 11.860 1.00 65.63 180 LYS A CA 1
ATOM 833 C C . LYS A 1 118 ? 67.709 31.114 13.028 1.00 64.69 180 LYS A C 1
ATOM 834 O O . LYS A 1 118 ? 68.261 31.042 14.122 1.00 66.61 180 LYS A O 1
ATOM 836 N N . HIS A 1 119 ? 66.653 31.885 12.810 1.00 64.22 181 HIS A N 1
ATOM 837 C CA . HIS A 1 119 ? 66.095 32.717 13.872 1.00 63.85 181 HIS A CA 1
ATOM 838 C C . HIS A 1 119 ? 65.026 31.977 14.671 1.00 61.94 181 HIS A C 1
ATOM 839 O O . HIS A 1 119 ? 64.348 32.572 15.509 1.00 62.09 181 HIS A O 1
ATOM 846 N N . TYR A 1 120 ? 64.893 30.677 14.433 1.00 58.42 182 TYR A N 1
ATOM 847 C CA . TYR A 1 120 ? 63.863 29.892 15.103 1.00 56.92 182 TYR A CA 1
ATOM 848 C C . TYR A 1 120 ? 64.295 28.806 16.086 1.00 54.52 182 TYR A C 1
ATOM 849 O O . TYR A 1 120 ? 65.256 28.065 15.864 1.00 52.31 182 TYR A O 1
ATOM 858 N N . THR A 1 121 ? 63.543 28.716 17.173 1.00 50.44 183 THR A N 1
ATOM 859 C CA . THR A 1 121 ? 63.802 27.746 18.213 1.00 47.77 183 THR A CA 1
ATOM 860 C C . THR A 1 121 ? 62.581 26.859 18.401 1.00 45.94 183 THR A C 1
ATOM 861 O O . THR A 1 121 ? 61.458 27.347 18.514 1.00 41.31 183 THR A O 1
ATOM 865 N N . LEU A 1 122 ? 62.794 25.549 18.408 1.00 45.17 184 LEU A N 1
ATOM 866 C CA . LEU A 1 122 ? 61.683 24.644 18.631 1.00 43.06 184 LEU A CA 1
ATOM 867 C C . LEU A 1 122 ? 61.643 24.484 20.143 1.00 40.91 184 LEU A C 1
ATOM 868 O O . LEU A 1 122 ? 62.691 24.424 20.800 1.00 37.67 184 LEU A O 1
ATOM 873 N N . VAL A 1 123 ? 60.431 24.456 20.689 1.00 38.90 185 VAL A N 1
ATOM 874 C CA . VAL A 1 123 ? 60.232 24.315 22.122 1.00 35.97 185 VAL A CA 1
ATOM 875 C C . VAL A 1 123 ? 59.528 22.995 22.377 1.00 35.94 185 VAL A C 1
ATOM 876 O O . VAL A 1 123 ? 58.593 22.621 21.657 1.00 33.23 185 VAL A O 1
ATOM 880 N N . TYR A 1 124 ? 59.975 22.289 23.406 1.00 34.55 186 TYR A N 1
ATOM 881 C CA . TYR A 1 124 ? 59.380 21.017 23.744 1.00 33.46 186 TYR A CA 1
ATOM 882 C C . TYR A 1 124 ? 59.143 20.963 25.240 1.00 31.59 186 TYR A C 1
ATOM 883 O O . TYR A 1 124 ? 60.083 21.130 26.015 1.00 31.89 186 TYR A O 1
ATOM 892 N N . ASN A 1 125 ? 57.889 20.764 25.644 1.00 28.90 187 ASN A N 1
ATOM 893 C CA . ASN A 1 125 ? 57.553 20.642 27.058 1.00 30.81 187 ASN A CA 1
ATOM 894 C C . ASN A 1 125 ? 56.969 19.235 27.224 1.00 28.43 187 ASN A C 1
ATOM 895 O O . ASN A 1 125 ? 55.844 18.955 26.788 1.00 31.82 187 ASN A O 1
ATOM 900 N N . PRO A 1 126 ? 57.733 18.327 27.850 1.00 25.74 188 PRO A N 1
ATOM 901 C CA . PRO A 1 126 ? 57.291 16.936 28.065 1.00 25.07 188 PRO A CA 1
ATOM 902 C C . PRO A 1 126 ? 56.019 16.772 28.893 1.00 23.56 188 PRO A C 1
ATOM 903 O O . PRO A 1 126 ? 55.251 15.840 28.679 1.00 24.68 188 PRO A O 1
ATOM 907 N N . PHE A 1 127 ? 55.781 17.676 29.829 1.00 26.31 189 PHE A N 1
ATOM 908 C CA . PHE A 1 127 ? 54.562 17.596 30.626 1.00 28.03 189 PHE A CA 1
ATOM 909 C C . PHE A 1 127 ? 53.383 17.929 29.689 1.00 28.01 189 PHE A C 1
ATOM 910 O O . PHE A 1 127 ? 52.369 17.242 29.691 1.00 28.04 189 PHE A O 1
ATOM 918 N N . LEU A 1 128 ? 53.535 18.975 28.880 1.00 28.08 190 LEU A N 1
ATOM 919 C CA . LEU A 1 128 ? 52.497 19.375 27.932 1.00 28.64 190 LEU A CA 1
ATOM 920 C C . LEU A 1 128 ? 52.304 18.313 26.847 1.00 28.06 190 LEU A C 1
ATOM 921 O O . LEU A 1 128 ? 51.174 18.036 26.453 1.00 30.67 190 LEU A O 1
ATOM 926 N N . ALA A 1 129 ? 53.408 17.728 26.375 1.00 28.34 191 ALA A N 1
ATOM 927 C CA . ALA A 1 129 ? 53.384 16.712 25.319 1.00 26.99 191 ALA A CA 1
ATOM 928 C C . ALA A 1 129 ? 52.728 15.419 25.724 1.00 25.47 191 ALA A C 1
ATOM 929 O O . ALA A 1 129 ? 52.279 14.654 24.873 1.00 28.58 191 ALA A O 1
ATOM 931 N N . ASP A 1 130 ? 52.695 15.159 27.021 1.00 31.04 192 ASP A N 1
ATOM 932 C CA . ASP A 1 130 ? 52.098 13.926 27.512 1.00 31.83 192 ASP A CA 1
ATOM 933 C C . ASP A 1 130 ? 50.732 14.242 28.108 1.00 32.15 192 ASP A C 1
ATOM 934 O O . ASP A 1 130 ? 50.619 14.914 29.127 1.00 28.91 192 ASP A O 1
ATOM 939 N N . THR A 1 131 ? 49.698 13.719 27.461 1.00 36.43 193 THR A N 1
ATOM 940 C CA . THR A 1 131 ? 48.337 13.986 27.870 1.00 37.03 193 THR A CA 1
ATOM 941 C C . THR A 1 131 ? 47.635 12.900 28.704 1.00 38.83 193 THR A C 1
ATOM 942 O O . THR A 1 131 ? 46.415 12.924 28.887 1.00 39.44 193 THR A O 1
ATOM 946 N N . ASN A 1 132 ? 48.427 11.962 29.221 1.00 39.60 194 ASN A N 1
ATOM 947 C CA . ASN A 1 132 ? 47.935 10.890 30.073 1.00 39.40 194 ASN A CA 1
ATOM 948 C C . ASN A 1 132 ? 47.302 11.565 31.286 1.00 41.11 194 ASN A C 1
ATOM 949 O O . ASN A 1 132 ? 47.990 12.257 32.033 1.00 40.15 194 ASN A O 1
ATOM 954 N N . SER A 1 133 ? 46.002 11.361 31.489 1.00 43.16 195 SER A N 1
ATOM 955 C CA . SER A 1 133 ? 45.298 11.980 32.615 1.00 44.45 195 SER A CA 1
ATOM 956 C C . SER A 1 133 ? 45.342 11.188 33.934 1.00 44.03 195 SER A C 1
ATOM 957 O O . SER A 1 133 ? 44.977 11.705 34.988 1.00 42.34 195 SER A O 1
ATOM 960 N N . SER A 1 134 ? 45.811 9.950 33.880 1.00 44.13 196 SER A N 1
ATOM 961 C CA . SER A 1 134 ? 45.869 9.105 35.073 1.00 44.57 196 SER A CA 1
ATOM 962 C C . SER A 1 134 ? 47.010 9.375 36.047 1.00 44.40 196 SER A C 1
ATOM 963 O O . SER A 1 134 ? 46.914 9.014 37.219 1.00 42.18 196 SER A O 1
ATOM 966 N N . ASN A 1 135 ? 48.073 10.015 35.567 1.00 45.74 197 ASN A N 1
ATOM 967 C CA . ASN A 1 135 ? 49.258 10.279 36.380 1.00 42.56 197 ASN A CA 1
ATOM 968 C C . ASN A 1 135 ? 49.767 11.698 36.244 1.00 44.33 197 ASN A C 1
ATOM 969 O O . ASN A 1 135 ? 50.970 11.935 36.318 1.00 42.70 197 ASN A O 1
ATOM 974 N N . THR A 1 136 ? 48.849 12.633 36.050 1.00 46.62 198 THR A N 1
ATOM 975 C CA . THR A 1 136 ? 49.194 14.037 35.873 1.00 47.5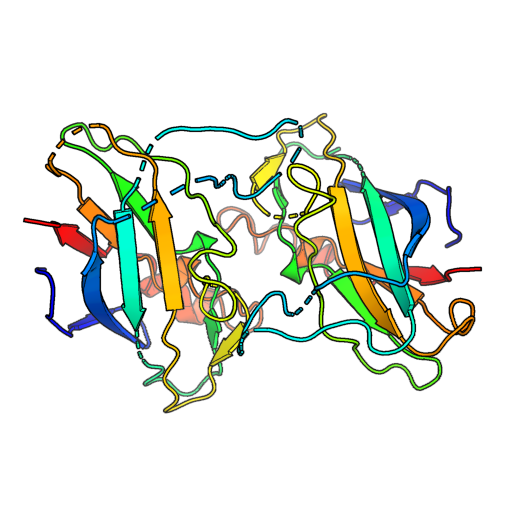1 198 THR A CA 1
ATOM 976 C C . THR A 1 136 ? 49.895 14.678 37.063 1.00 48.36 198 THR A C 1
ATOM 977 O O . THR A 1 136 ? 50.939 15.305 36.902 1.00 50.78 198 THR A O 1
ATOM 981 N N . GLU A 1 137 ? 49.328 14.536 38.255 1.00 50.81 199 GLU A N 1
ATOM 982 C CA . GLU A 1 137 ? 49.957 15.116 39.439 1.00 51.49 199 GLU A CA 1
ATOM 983 C C . GLU A 1 137 ? 51.309 14.460 39.667 1.00 51.19 199 GLU A C 1
ATOM 984 O O . GLU A 1 137 ? 52.241 15.093 40.157 1.00 54.47 199 GLU A O 1
ATOM 990 N N . GLU A 1 138 ? 51.410 13.187 39.299 1.00 51.69 200 GLU A N 1
ATOM 991 C CA . GLU A 1 138 ? 52.642 12.429 39.486 1.00 51.60 200 GLU A CA 1
ATOM 992 C C . GLU A 1 138 ? 53.771 12.824 38.544 1.00 49.56 200 GLU A C 1
ATOM 993 O O . GLU A 1 138 ? 54.817 12.173 38.522 1.00 52.32 200 GLU A O 1
ATOM 999 N N . ARG A 1 139 ? 53.575 13.891 37.777 1.00 42.62 201 ARG A N 1
ATOM 1000 C CA . ARG A 1 139 ? 54.610 14.323 36.848 1.00 42.73 201 ARG A CA 1
ATOM 1001 C C . ARG A 1 139 ? 54.665 15.830 36.579 1.00 40.97 201 ARG A C 1
ATOM 1002 O O . ARG A 1 139 ? 55.209 16.269 35.564 1.00 41.92 201 ARG A O 1
ATOM 1010 N N . VAL A 1 140 ? 54.120 16.618 37.500 1.00 41.98 202 VAL A N 1
ATOM 1011 C CA . VAL A 1 140 ? 54.141 18.067 37.358 1.00 43.15 202 VAL A CA 1
ATOM 1012 C C . VAL A 1 140 ? 55.576 18.599 37.304 1.00 42.13 202 VAL A C 1
ATOM 1013 O O . VAL A 1 140 ? 55.827 19.667 36.756 1.00 42.68 202 VAL A O 1
ATOM 1017 N N . LYS A 1 141 ? 56.518 17.853 37.869 1.00 41.51 203 LYS A N 1
ATOM 1018 C CA . LYS A 1 141 ? 57.911 18.284 37.864 1.00 41.74 203 LYS A CA 1
ATOM 1019 C C . LYS A 1 141 ? 58.512 18.351 36.455 1.00 40.52 203 LYS A C 1
ATOM 1020 O O . LYS A 1 141 ? 59.493 19.058 36.222 1.00 42.29 203 LYS A O 1
ATOM 1026 N N . ASP A 1 142 ? 57.920 17.621 35.517 1.00 38.31 204 ASP A N 1
ATOM 1027 C CA . ASP A 1 142 ? 58.401 17.611 34.138 1.00 36.05 204 ASP A CA 1
ATOM 1028 C C . ASP A 1 142 ? 58.022 18.879 33.385 1.00 33.95 204 ASP A C 1
ATOM 1029 O O . ASP A 1 142 ? 58.496 19.110 32.277 1.00 31.93 204 ASP A O 1
ATOM 1034 N N . ASP A 1 143 ? 57.157 19.690 33.984 1.00 35.41 205 ASP A N 1
ATOM 1035 C CA . ASP A 1 143 ? 56.685 20.927 33.363 1.00 34.35 205 ASP A CA 1
ATOM 1036 C C . ASP A 1 143 ? 57.827 21.928 33.195 1.00 34.31 205 ASP A C 1
ATOM 1037 O O . ASP A 1 143 ? 57.994 22.830 34.019 1.00 35.53 205 ASP A O 1
ATOM 1042 N N . ILE A 1 144 ? 58.603 21.757 32.125 1.00 34.67 206 ILE A N 1
ATOM 1043 C CA . ILE A 1 144 ? 59.737 22.630 31.811 1.00 33.35 206 ILE A CA 1
ATOM 1044 C C . ILE A 1 144 ? 59.931 22.694 30.293 1.00 32.35 206 ILE A C 1
ATOM 1045 O O . ILE A 1 144 ? 59.788 21.680 29.604 1.00 34.31 206 ILE A O 1
ATOM 1050 N N . ASP A 1 145 ? 60.230 23.887 29.772 1.00 32.56 207 ASP A N 1
ATOM 1051 C CA . ASP A 1 145 ? 60.442 24.085 28.331 1.00 32.71 207 ASP A CA 1
ATOM 1052 C C . ASP A 1 145 ? 61.883 23.718 27.938 1.00 35.42 207 ASP A C 1
ATOM 1053 O O . ASP A 1 145 ? 62.824 24.030 28.664 1.00 35.49 207 ASP A O 1
ATOM 1058 N N . TYR A 1 146 ? 62.051 23.073 26.787 1.00 35.21 208 TYR A N 1
ATOM 1059 C CA . TYR A 1 146 ? 63.374 22.691 26.286 1.00 36.03 208 TYR A CA 1
ATOM 1060 C C . TYR A 1 146 ? 63.503 23.304 24.914 1.00 34.24 208 TYR A C 1
ATOM 1061 O O . TYR A 1 146 ? 62.705 23.012 24.027 1.00 34.08 208 TYR A O 1
ATOM 1070 N N . LEU A 1 147 ? 64.508 24.150 24.734 1.00 34.76 209 LEU A N 1
ATOM 1071 C CA . LEU A 1 147 ? 64.688 24.816 23.460 1.00 35.41 209 LEU A CA 1
ATOM 1072 C C . LEU A 1 147 ? 65.741 24.183 22.572 1.00 32.86 209 LEU A C 1
ATOM 1073 O O . LEU A 1 147 ? 66.808 23.801 23.037 1.00 30.18 209 LEU A O 1
ATOM 1078 N N . VAL A 1 148 ? 65.419 24.068 21.288 1.00 37.04 210 VAL A N 1
ATOM 1079 C CA . VAL A 1 148 ? 66.347 23.537 20.300 1.00 39.03 210 VAL A CA 1
ATOM 1080 C C . VAL A 1 148 ? 66.454 24.601 19.221 1.00 42.77 210 VAL A C 1
ATOM 1081 O O . VAL A 1 148 ? 65.487 24.864 18.505 1.00 40.89 210 VAL A O 1
ATOM 1085 N N . LYS A 1 149 ? 67.624 25.226 19.122 1.00 48.94 211 LYS A N 1
ATOM 1086 C CA . LYS A 1 149 ? 67.851 26.268 18.125 1.00 50.84 211 LYS A CA 1
ATOM 1087 C C . LYS A 1 149 ? 68.008 25.586 16.774 1.00 51.13 211 LYS A C 1
ATOM 1088 O O . LYS A 1 149 ? 68.693 24.570 16.662 1.00 51.01 211 LYS A O 1
ATOM 1094 N N . LEU A 1 150 ? 67.376 26.142 15.747 1.00 53.07 212 LEU A N 1
ATOM 1095 C CA . LEU A 1 150 ? 67.444 25.540 14.426 1.00 54.91 212 LEU A CA 1
ATOM 1096 C C . LEU A 1 150 ? 68.475 26.184 13.488 1.00 59.17 212 LEU A C 1
ATOM 1097 O O . LEU A 1 150 ? 68.127 27.008 12.641 1.00 60.52 212 LEU A O 1
ATOM 1102 N N . ASP A 1 151 ? 69.744 25.818 13.661 1.00 62.46 213 ASP A N 1
ATOM 1103 C CA . ASP A 1 151 ? 70.825 26.306 12.802 1.00 65.06 213 ASP A CA 1
ATOM 1104 C C . ASP A 1 151 ? 72.065 25.412 12.870 1.00 64.88 213 ASP A C 1
ATOM 1105 O O . ASP A 1 151 ? 72.492 24.924 11.795 1.00 65.74 213 ASP A O 1
ATOM 1118 N N . HIS B 1 2 ? 21.638 10.329 23.744 1.00 48.04 64 HIS B N 1
ATOM 1119 C CA . HIS B 1 2 ? 21.733 11.588 23.006 1.00 42.94 64 HIS B CA 1
ATOM 1120 C C . HIS B 1 2 ? 21.714 11.257 21.515 1.00 40.34 64 HIS B C 1
ATOM 1121 O O . HIS B 1 2 ? 22.323 10.278 21.070 1.00 37.50 64 HIS B O 1
ATOM 1128 N N . LYS B 1 3 ? 21.010 12.077 20.745 1.00 41.42 65 LYS B N 1
ATOM 1129 C CA . LYS B 1 3 ? 20.873 11.870 19.305 1.00 43.10 65 LYS B CA 1
ATOM 1130 C C . LYS B 1 3 ? 21.504 12.974 18.461 1.00 41.94 65 LYS B C 1
ATOM 1131 O O . LYS B 1 3 ? 21.865 14.028 18.979 1.00 43.72 65 LYS B O 1
ATOM 1137 N N . ILE B 1 4 ? 21.610 12.729 17.155 1.00 42.05 66 ILE B N 1
ATOM 1138 C CA . ILE B 1 4 ? 22.167 13.694 16.206 1.00 43.18 66 ILE B CA 1
ATOM 1139 C C . ILE B 1 4 ? 21.300 14.958 16.158 1.00 44.39 66 ILE B C 1
ATOM 1140 O O . ILE B 1 4 ? 20.073 14.888 16.201 1.00 44.36 66 ILE B O 1
ATOM 1145 N N . GLY B 1 5 ? 21.952 16.111 16.071 1.00 43.93 67 GLY B N 1
ATOM 1146 C CA . GLY B 1 5 ? 21.235 17.371 16.018 1.00 43.10 67 GLY B CA 1
ATOM 1147 C C . GLY B 1 5 ? 20.866 17.923 17.382 1.00 42.76 67 GLY B C 1
ATOM 1148 O O . GLY B 1 5 ? 20.384 19.048 17.482 1.00 47.12 67 GLY B O 1
ATOM 1149 N N . GLU B 1 6 ? 21.100 17.155 18.438 1.00 42.60 68 GLU B N 1
ATOM 1150 C CA . GLU B 1 6 ? 20.754 17.611 19.783 1.00 45.61 68 GLU B CA 1
ATOM 1151 C C . GLU B 1 6 ? 21.916 18.319 20.508 1.00 45.34 68 GLU B C 1
ATOM 1152 O O . GLU B 1 6 ? 23.085 17.970 20.332 1.00 47.49 68 GLU B O 1
ATOM 1158 N N . THR B 1 7 ? 21.582 19.324 21.312 1.00 41.18 69 THR B N 1
ATOM 1159 C CA . THR B 1 7 ? 22.569 20.080 22.062 1.00 37.70 69 THR B CA 1
ATOM 1160 C C . THR B 1 7 ? 22.307 19.839 23.540 1.00 39.20 69 THR B C 1
ATOM 1161 O O . THR B 1 7 ? 21.184 20.017 24.016 1.00 39.74 69 THR B O 1
ATOM 1165 N N . PHE B 1 8 ? 23.343 19.426 24.263 1.00 35.38 70 PHE B N 1
ATOM 1166 C CA . PHE B 1 8 ? 23.207 19.143 25.688 1.00 30.81 70 PHE B CA 1
ATOM 1167 C C . PHE B 1 8 ? 24.426 19.627 26.468 1.00 28.12 70 PHE B C 1
ATOM 1168 O O . PHE B 1 8 ? 25.462 19.922 25.891 1.00 27.36 70 PHE B O 1
ATOM 1176 N N . LYS B 1 9 ? 24.293 19.713 27.783 1.00 32.34 71 LYS B N 1
ATOM 1177 C CA . LYS B 1 9 ? 25.381 20.161 28.638 1.00 32.49 71 LYS B CA 1
ATOM 1178 C C . LYS B 1 9 ? 26.297 19.003 29.034 1.00 35.19 71 LYS B C 1
ATOM 1179 O O . LYS B 1 9 ? 25.835 17.957 29.497 1.00 37.22 71 LYS B O 1
ATOM 1185 N N . ALA B 1 10 ? 27.597 19.200 28.839 1.00 34.23 72 ALA B N 1
ATOM 1186 C CA . ALA B 1 10 ? 28.604 18.195 29.159 1.00 31.08 72 ALA B CA 1
ATOM 1187 C C . ALA B 1 10 ? 29.842 18.954 29.634 1.00 31.29 72 ALA B C 1
ATOM 1188 O O . ALA B 1 10 ? 30.532 19.599 28.840 1.00 29.84 72 ALA B O 1
ATOM 1190 N N . GLY B 1 11 ? 30.110 18.869 30.934 1.00 31.51 73 GLY B N 1
ATOM 1191 C CA . GLY B 1 11 ? 31.233 19.579 31.503 1.00 32.40 73 GLY B CA 1
ATOM 1192 C C . GLY B 1 11 ? 30.950 21.067 31.411 1.00 34.46 73 GLY B C 1
ATOM 1193 O O . GLY B 1 11 ? 29.826 21.511 31.671 1.00 35.82 73 GLY B O 1
ATOM 1194 N N . HIS B 1 12 ? 31.966 21.834 31.024 1.00 34.87 74 HIS B N 1
ATOM 1195 C CA . HIS B 1 12 ? 31.836 23.281 30.881 1.00 32.58 74 HIS B CA 1
ATOM 1196 C C . HIS B 1 12 ? 31.556 23.682 29.438 1.00 30.37 74 HIS B C 1
ATOM 1197 O O . HIS B 1 12 ? 31.958 24.757 28.991 1.00 27.23 74 HIS B O 1
ATOM 1204 N N . THR B 1 13 ? 30.849 22.818 28.720 1.00 30.48 75 THR B N 1
ATOM 1205 C CA . THR B 1 13 ? 30.522 23.076 27.324 1.00 27.59 75 THR B CA 1
ATOM 1206 C C . THR B 1 13 ? 29.122 22.619 26.970 1.00 27.64 75 THR B C 1
ATOM 1207 O O . THR B 1 13 ? 28.579 21.725 27.618 1.00 21.79 75 THR B O 1
ATOM 1211 N N . ASN B 1 14 ? 28.522 23.251 25.964 1.00 27.81 76 ASN B N 1
ATOM 1212 C CA . ASN B 1 14 ? 27.252 22.737 25.470 1.00 31.05 76 ASN B CA 1
ATOM 1213 C C . ASN B 1 14 ? 27.834 22.000 24.281 1.00 30.68 76 ASN B C 1
ATOM 1214 O O . ASN B 1 14 ? 28.683 22.555 23.576 1.00 31.29 76 ASN B O 1
ATOM 1219 N N . PHE B 1 15 ? 27.407 20.765 24.061 1.00 29.52 77 PHE B N 1
ATOM 1220 C CA . PHE B 1 15 ? 27.940 19.984 22.963 1.00 33.28 77 PHE B CA 1
ATOM 1221 C C . PHE B 1 15 ? 26.865 19.478 22.028 1.00 34.40 77 PHE B C 1
ATOM 1222 O O . PHE B 1 15 ? 25.746 19.164 22.450 1.00 34.30 77 PHE B O 1
ATOM 1230 N N . THR B 1 16 ? 27.200 19.378 20.750 1.00 39.70 78 THR B N 1
ATOM 1231 C CA . THR B 1 16 ? 26.226 18.863 19.819 1.00 42.47 78 THR B CA 1
ATOM 1232 C C . THR B 1 16 ? 26.843 18.263 18.554 1.00 42.59 78 THR B C 1
ATOM 1233 O O . THR B 1 16 ? 27.864 18.732 18.042 1.00 40.83 78 THR B O 1
ATOM 1237 N N . VAL B 1 17 ? 26.237 17.172 18.096 1.00 44.49 79 VAL B N 1
ATOM 1238 C CA . VAL B 1 17 ? 26.665 16.515 16.870 1.00 46.49 79 VAL B CA 1
ATOM 1239 C C . VAL B 1 17 ? 25.691 17.062 15.824 1.00 48.42 79 VAL B C 1
ATOM 1240 O O . VAL B 1 17 ? 24.517 16.690 15.800 1.00 49.41 79 VAL B O 1
ATOM 1244 N N . ASN B 1 18 ? 26.171 17.958 14.971 1.00 50.92 80 ASN B N 1
ATOM 1245 C CA . ASN B 1 18 ? 25.304 18.571 13.972 1.00 53.12 80 ASN B CA 1
ATOM 1246 C C . ASN B 1 18 ? 24.963 17.641 12.804 1.00 56.94 80 ASN B C 1
ATOM 1247 O O . ASN B 1 18 ? 23.859 17.099 12.741 1.00 57.53 80 ASN B O 1
ATOM 1252 N N . LYS B 1 19 ? 25.898 17.452 11.885 1.00 61.49 81 LYS B N 1
ATOM 1253 C CA . LYS B 1 19 ? 25.653 16.565 10.755 1.00 64.64 81 LYS B CA 1
ATOM 1254 C C . LYS B 1 19 ? 26.509 15.313 10.865 1.00 65.92 81 LYS B C 1
ATOM 1255 O O . LYS B 1 19 ? 27.595 15.343 11.439 1.00 66.69 81 LYS B O 1
ATOM 1257 N N . VAL B 1 20 ? 25.999 14.203 10.344 1.00 69.84 82 VAL B N 1
ATOM 1258 C CA . VAL B 1 20 ? 26.761 12.960 10.316 1.00 71.58 82 VAL B CA 1
ATOM 1259 C C . VAL B 1 20 ? 26.731 12.548 8.848 1.00 75.13 82 VAL B C 1
ATOM 1260 O O . VAL B 1 20 ? 25.897 11.745 8.427 1.00 77.22 82 VAL B O 1
ATOM 1264 N N . ASP B 1 21 ? 27.634 13.139 8.068 1.00 79.20 83 ASP B N 1
ATOM 1265 C CA . ASP B 1 21 ? 27.735 12.866 6.637 1.00 80.45 83 ASP B CA 1
ATOM 1266 C C . ASP B 1 21 ? 28.279 11.460 6.420 1.00 80.24 83 ASP B C 1
ATOM 1267 O O . ASP B 1 21 ? 28.780 10.832 7.352 1.00 79.96 83 ASP B O 1
ATOM 1272 N N . ARG B 1 22 ? 28.184 10.971 5.188 1.00 80.76 84 ARG B N 1
ATOM 1273 C CA . ARG B 1 22 ? 28.667 9.634 4.870 1.00 81.44 84 ARG B CA 1
ATOM 1274 C C . ARG B 1 22 ? 29.506 9.626 3.587 1.00 80.87 84 ARG B C 1
ATOM 1275 O O . ARG B 1 22 ? 30.084 8.600 3.216 1.00 80.96 84 ARG B O 1
ATOM 1283 N N . VAL B 1 23 ? 29.573 10.780 2.925 1.00 80.22 85 VAL B N 1
ATOM 1284 C CA . VAL B 1 23 ? 30.359 10.937 1.707 1.00 79.82 85 VAL B CA 1
ATOM 1285 C C . VAL B 1 23 ? 31.765 10.395 1.969 1.00 79.32 85 VAL B C 1
ATOM 1286 O O . VAL B 1 23 ? 32.688 10.582 1.177 1.00 76.73 85 VAL B O 1
ATOM 1288 N N . GLU B 1 27 ? 41.182 7.861 -0.261 1.00 42.64 89 GLU B N 1
ATOM 1289 C CA . GLU B 1 27 ? 41.284 9.303 -0.490 1.00 42.43 89 GLU B CA 1
ATOM 1290 C C . GLU B 1 27 ? 41.413 10.023 0.846 1.00 46.16 89 GLU B C 1
ATOM 1291 O O . GLU B 1 27 ? 40.964 11.166 0.978 1.00 43.47 89 GLU B O 1
ATOM 1293 N N . TYR B 1 28 ? 42.051 9.367 1.821 1.00 54.82 90 TYR B N 1
ATOM 1294 C CA . TYR B 1 28 ? 42.186 9.918 3.176 1.00 61.15 90 TYR B CA 1
ATOM 1295 C C . TYR B 1 28 ? 43.463 9.512 3.928 1.00 64.02 90 TYR B C 1
ATOM 1296 O O . TYR B 1 28 ? 44.267 8.730 3.432 1.00 64.68 90 TYR B O 1
ATOM 1313 N N . ASN B 1 30 ? 45.441 9.011 8.218 1.00 71.82 92 ASN B N 1
ATOM 1314 C CA . ASN B 1 30 ? 45.230 8.631 9.614 1.00 71.98 92 ASN B CA 1
ATOM 1315 C C . ASN B 1 30 ? 45.779 9.641 10.632 1.00 71.80 92 ASN B C 1
ATOM 1316 O O . ASN B 1 30 ? 46.660 10.442 10.314 1.00 70.62 92 ASN B O 1
ATOM 1321 N N . VAL B 1 31 ? 45.245 9.599 11.853 1.00 71.39 93 VAL B N 1
ATOM 1322 C CA . VAL B 1 31 ? 45.680 10.500 12.926 1.00 71.28 93 VAL B CA 1
ATOM 1323 C C . VAL B 1 31 ? 46.822 9.863 13.732 1.00 71.65 93 VAL B C 1
ATOM 1324 O O . VAL B 1 31 ? 46.653 8.823 14.372 1.00 69.95 93 VAL B O 1
ATOM 1328 N N . GLY B 1 32 ? 47.988 10.495 13.693 1.00 72.73 94 GLY B N 1
ATOM 1329 C CA . GLY B 1 32 ? 49.126 9.952 14.407 1.00 75.70 94 GLY B CA 1
ATOM 1330 C C . GLY B 1 32 ? 49.505 8.608 13.802 1.00 76.10 94 GLY B C 1
ATOM 1331 O O . GLY B 1 32 ? 50.044 7.720 14.468 1.00 76.45 94 GLY B O 1
ATOM 1332 N N . LYS B 1 40 ? 52.237 6.249 0.559 1.00 98.96 102 LYS B N 1
ATOM 1333 C CA . LYS B 1 40 ? 51.640 5.241 1.427 1.00 99.01 102 LYS B CA 1
ATOM 1334 C C . LYS B 1 40 ? 50.176 5.576 1.708 1.00 99.01 102 LYS B C 1
ATOM 1335 O O . LYS B 1 40 ? 49.708 5.464 2.842 1.00 99.01 102 LYS B O 1
ATOM 1337 N N . THR B 1 41 ? 49.459 5.979 0.663 1.00 98.45 103 THR B N 1
ATOM 1338 C CA . THR B 1 41 ? 48.050 6.349 0.776 1.00 97.85 103 THR B CA 1
ATOM 1339 C C . THR B 1 41 ? 47.131 5.171 1.099 1.00 97.19 103 THR B C 1
ATOM 1340 O O . THR B 1 41 ? 47.479 4.018 0.856 1.00 96.71 103 THR B O 1
ATOM 1342 N N . ILE B 1 42 ? 45.956 5.466 1.651 1.00 96.79 104 ILE B N 1
ATOM 1343 C CA . ILE B 1 42 ? 44.990 4.417 1.974 1.00 95.63 104 ILE B CA 1
ATOM 1344 C C . ILE B 1 42 ? 43.649 4.684 1.278 1.00 95.12 104 ILE B C 1
ATOM 1345 O O . ILE B 1 42 ? 43.373 5.805 0.837 1.00 94.85 104 ILE B O 1
ATOM 1350 N N . LYS B 1 43 ? 42.832 3.636 1.168 1.00 94.42 105 LYS B N 1
ATOM 1351 C CA . LYS B 1 43 ? 41.498 3.731 0.570 1.00 93.01 105 LYS B CA 1
ATOM 1352 C C . LYS B 1 43 ? 40.505 2.995 1.484 1.00 92.22 105 LYS B C 1
ATOM 1353 O O . LYS B 1 43 ? 40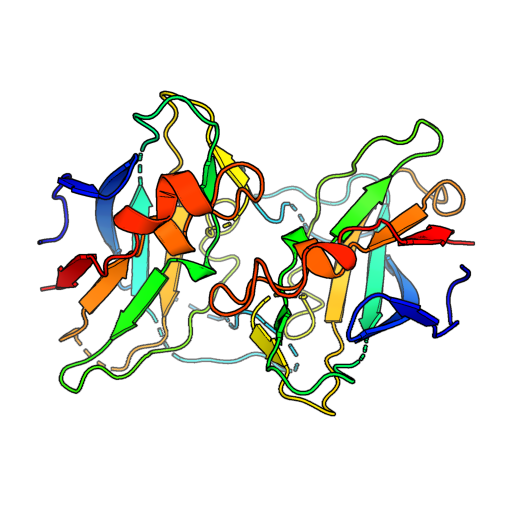.876 2.055 2.193 1.00 92.12 105 LYS B O 1
ATOM 1355 N N . ASP B 1 44 ? 39.248 3.432 1.461 1.00 91.61 106 ASP B N 1
ATOM 1356 C CA . ASP B 1 44 ? 38.200 2.872 2.316 1.00 90.89 106 ASP B CA 1
ATOM 1357 C C . ASP B 1 44 ? 38.343 1.402 2.692 1.00 90.67 106 ASP B C 1
ATOM 1358 O O . ASP B 1 44 ? 37.603 0.905 3.542 1.00 88.64 106 ASP B O 1
ATOM 1360 N N . ARG B 1 48 ? 33.148 6.540 4.316 1.00 64.17 110 ARG B N 1
ATOM 1361 C CA . ARG B 1 48 ? 33.827 7.254 5.391 1.00 64.66 110 ARG B CA 1
ATOM 1362 C C . ARG B 1 48 ? 32.933 8.311 6.027 1.00 64.93 110 ARG B C 1
ATOM 1363 O O . ARG B 1 48 ? 32.425 9.205 5.346 1.00 66.44 110 ARG B O 1
ATOM 1371 N N . LEU B 1 49 ? 32.753 8.206 7.339 1.00 64.65 111 LEU B N 1
ATOM 1372 C CA . LEU B 1 49 ? 31.929 9.144 8.094 1.00 62.03 111 LEU B CA 1
ATOM 1373 C C . LEU B 1 49 ? 32.595 10.498 8.296 1.00 59.00 111 LEU B C 1
ATOM 1374 O O . LEU B 1 49 ? 33.802 10.578 8.530 1.00 57.78 111 LEU B O 1
ATOM 1379 N N . ILE B 1 50 ? 31.797 11.556 8.191 1.00 58.17 112 ILE B N 1
ATOM 1380 C CA . ILE B 1 50 ? 32.269 12.911 8.440 1.00 57.33 112 ILE B CA 1
ATOM 1381 C C . ILE B 1 50 ? 31.272 13.484 9.437 1.00 56.50 112 ILE B C 1
ATOM 1382 O O . ILE B 1 50 ? 30.184 13.936 9.065 1.00 56.18 112 ILE B O 1
ATOM 1387 N N . ILE B 1 51 ? 31.650 13.439 10.709 1.00 54.81 113 ILE B N 1
ATOM 1388 C CA . ILE B 1 51 ? 30.809 13.930 11.796 1.00 53.30 113 ILE B CA 1
ATOM 1389 C C . ILE B 1 51 ? 31.175 15.377 12.124 1.00 52.01 113 ILE B C 1
ATOM 1390 O O . ILE B 1 51 ? 32.322 15.669 12.472 1.00 52.10 113 ILE B O 1
ATOM 1395 N N . GLU B 1 52 ? 30.213 16.285 11.983 1.00 50.49 114 GLU B N 1
ATOM 1396 C CA . GLU B 1 52 ? 30.459 17.686 12.303 1.00 51.09 114 GLU B CA 1
ATOM 1397 C C . GLU B 1 52 ? 29.956 17.917 13.716 1.00 49.09 114 GLU B C 1
ATOM 1398 O O . GLU B 1 52 ? 28.789 17.647 14.017 1.00 48.89 114 GLU B O 1
ATOM 1404 N N . VAL B 1 53 ? 30.840 18.408 14.581 1.00 47.54 115 VAL B N 1
ATOM 1405 C CA . VAL B 1 53 ? 30.479 18.663 15.972 1.00 44.05 115 VAL B CA 1
ATOM 1406 C C . VAL B 1 53 ? 30.712 20.115 16.363 1.00 42.66 115 VAL B C 1
ATOM 1407 O O . VAL B 1 53 ? 31.464 20.836 15.701 1.00 42.89 115 VAL B O 1
ATOM 1411 N N . THR B 1 54 ? 30.043 20.548 17.428 1.00 39.54 116 THR B N 1
ATOM 1412 C CA . THR B 1 54 ? 30.201 21.908 17.922 1.00 39.78 116 THR B CA 1
ATOM 1413 C C . THR B 1 54 ? 30.347 21.906 19.440 1.00 37.54 116 THR B C 1
ATOM 1414 O O . THR B 1 54 ? 29.599 21.231 20.147 1.00 39.77 116 THR B O 1
ATOM 1426 N N . GLU B 1 56 ? 30.635 24.542 22.696 1.00 37.91 118 GLU B N 1
ATOM 1427 C CA . GLU B 1 56 ? 30.427 25.905 23.147 1.00 36.13 118 GLU B CA 1
ATOM 1428 C C . GLU B 1 56 ? 30.881 25.986 24.610 1.00 37.77 118 GLU B C 1
ATOM 1429 O O . GLU B 1 56 ? 30.420 25.220 25.456 1.00 37.61 118 GLU B O 1
ATOM 1435 N N . ASN B 1 57 ? 31.802 26.904 24.894 1.00 34.42 119 ASN B N 1
ATOM 1436 C CA . ASN B 1 57 ? 32.331 27.090 26.240 1.00 31.08 119 ASN B CA 1
ATOM 1437 C C . ASN B 1 57 ? 31.407 27.976 27.070 1.00 33.76 119 ASN B C 1
ATOM 1438 O O . ASN B 1 57 ? 31.277 29.172 26.803 1.00 32.11 119 ASN B O 1
ATOM 1443 N N . ILE B 1 58 ? 30.779 27.379 28.077 1.00 34.92 120 ILE B N 1
ATOM 1444 C CA . ILE B 1 58 ? 29.851 28.074 28.972 1.00 35.33 120 ILE B CA 1
ATOM 1445 C C . ILE B 1 58 ? 30.452 28.262 30.368 1.00 35.16 120 ILE B C 1
ATOM 1446 O O . ILE B 1 58 ? 29.736 28.573 31.323 1.00 37.13 120 ILE B O 1
ATOM 1451 N N . GLY B 1 59 ? 31.757 28.044 30.488 1.00 36.20 121 GLY B N 1
ATOM 1452 C CA . GLY B 1 59 ? 32.414 28.194 31.772 1.00 35.50 121 GLY B CA 1
ATOM 1453 C C . GLY B 1 59 ? 33.288 29.435 31.797 1.00 35.09 121 GLY B C 1
ATOM 1454 O O . GLY B 1 59 ? 33.341 30.172 30.817 1.00 35.27 121 GLY B O 1
ATOM 1455 N N . GLU B 1 60 ? 33.983 29.671 32.905 1.00 37.94 122 GLU B N 1
ATOM 1456 C CA . GLU B 1 60 ? 34.834 30.851 33.009 1.00 39.60 122 GLU B CA 1
ATOM 1457 C C . GLU B 1 60 ? 36.221 30.646 32.406 1.00 37.50 122 GLU B C 1
ATOM 1458 O O . GLU B 1 60 ? 36.679 31.452 31.588 1.00 39.86 122 GLU B O 1
ATOM 1464 N N . ASP B 1 61 ? 36.896 29.582 32.822 1.00 36.95 123 ASP B N 1
ATOM 1465 C CA . ASP B 1 61 ? 38.225 29.317 32.304 1.00 35.84 123 ASP B CA 1
ATOM 1466 C C . ASP B 1 61 ? 38.198 29.023 30.809 1.00 35.65 123 ASP B C 1
ATOM 1467 O O . ASP B 1 61 ? 37.230 28.477 30.282 1.00 37.17 123 ASP B O 1
ATOM 1472 N N . SER B 1 62 ? 39.274 29.397 30.131 1.00 35.43 124 SER B N 1
ATOM 1473 C CA . SER B 1 62 ? 39.401 29.140 28.712 1.00 29.53 124 SER B CA 1
ATOM 1474 C C . SER B 1 62 ? 39.559 27.622 28.570 1.00 28.94 124 SER B C 1
ATOM 1475 O O . SER B 1 62 ? 40.040 26.952 29.486 1.00 25.08 124 SER B O 1
ATOM 1478 N N . ILE B 1 63 ? 39.143 27.094 27.425 1.00 27.55 125 ILE B N 1
ATOM 1479 C CA . ILE B 1 63 ? 39.236 25.666 27.153 1.00 28.83 125 ILE B CA 1
ATOM 1480 C C . ILE B 1 63 ? 40.175 25.411 25.963 1.00 27.36 125 ILE B C 1
ATOM 1481 O O . ILE B 1 63 ? 40.167 26.155 24.979 1.00 26.68 125 ILE B O 1
ATOM 1486 N N . SER B 1 64 ? 40.996 24.374 26.078 1.00 28.03 126 SER B N 1
ATOM 1487 C CA . SER B 1 64 ? 41.905 23.978 25.010 1.00 30.12 126 SER B CA 1
ATOM 1488 C C . SER B 1 64 ? 41.353 22.651 24.504 1.00 30.26 126 SER B C 1
ATOM 1489 O O . SER B 1 64 ? 41.680 21.590 25.040 1.00 30.13 126 SER B O 1
ATOM 1492 N N . TYR B 1 65 ? 40.504 22.720 23.483 1.00 30.49 127 TYR B N 1
ATOM 1493 C CA . TYR B 1 65 ? 39.890 21.528 22.914 1.00 31.22 127 TYR B CA 1
ATOM 1494 C C . TYR B 1 65 ? 40.916 20.695 22.173 1.00 31.20 127 TYR B C 1
ATOM 1495 O O . TYR B 1 65 ? 41.889 21.222 21.622 1.00 28.76 127 TYR B O 1
ATOM 1504 N N . ASN B 1 66 ? 40.705 19.384 22.172 1.00 31.43 128 ASN B N 1
ATOM 1505 C CA . ASN B 1 66 ? 41.655 18.479 21.541 1.00 29.88 128 ASN B CA 1
ATOM 1506 C C . ASN B 1 66 ? 40.937 17.236 21.047 1.00 30.91 128 ASN B C 1
ATOM 1507 O O . ASN B 1 66 ? 39.987 16.775 21.672 1.00 25.72 128 ASN B O 1
ATOM 1512 N N . PHE B 1 67 ? 41.403 16.694 19.927 1.00 31.54 129 PHE B N 1
ATOM 1513 C CA . PHE B 1 67 ? 40.771 15.518 19.345 1.00 30.41 129 PHE B CA 1
ATOM 1514 C C . PHE B 1 67 ? 40.739 14.311 20.278 1.00 29.70 129 PHE B C 1
ATOM 1515 O O . PHE B 1 67 ? 39.885 13.442 20.116 1.00 31.14 129 PHE B O 1
ATOM 1523 N N . ILE B 1 68 ? 41.622 14.272 21.275 1.00 26.93 130 ILE B N 1
ATOM 1524 C CA . ILE B 1 68 ? 41.647 13.128 22.187 1.00 29.16 130 ILE B CA 1
ATOM 1525 C C . ILE B 1 68 ? 40.386 12.946 23.014 1.00 29.33 130 ILE B C 1
ATOM 1526 O O . ILE B 1 68 ? 40.117 11.854 23.512 1.00 31.61 130 ILE B O 1
ATOM 1531 N N . GLY B 1 69 ? 39.601 14.003 23.146 1.00 28.36 131 GLY B N 1
ATOM 1532 C CA . GLY B 1 69 ? 38.381 13.904 23.920 1.00 30.73 131 GLY B CA 1
ATOM 1533 C C . GLY B 1 69 ? 37.276 13.140 23.209 1.00 29.09 131 GLY B C 1
ATOM 1534 O O . GLY B 1 69 ? 36.236 12.881 23.796 1.00 31.74 131 GLY B O 1
ATOM 1535 N N . PHE B 1 70 ? 37.497 12.771 21.953 1.00 34.05 132 PHE B N 1
ATOM 1536 C CA . PHE B 1 70 ? 36.483 12.051 21.186 1.00 35.65 132 PHE B CA 1
ATOM 1537 C C . PHE B 1 70 ? 36.801 10.572 20.930 1.00 36.72 132 PHE B C 1
ATOM 1538 O O . PHE B 1 70 ? 37.924 10.114 21.138 1.00 32.75 132 PHE B O 1
ATOM 1546 N N . ASP B 1 71 ? 35.793 9.832 20.484 1.00 40.10 133 ASP B N 1
ATOM 1547 C CA . ASP B 1 71 ? 35.960 8.420 20.172 1.00 44.57 133 ASP B CA 1
ATOM 1548 C C . ASP B 1 71 ? 34.691 7.839 19.555 1.00 44.32 133 ASP B C 1
ATOM 1549 O O . ASP B 1 71 ? 33.580 8.227 19.921 1.00 45.40 133 ASP B O 1
ATOM 1554 N N . LEU B 1 72 ? 34.858 6.934 18.595 1.00 47.86 134 LEU B N 1
ATOM 1555 C CA . LEU B 1 72 ? 33.709 6.283 17.969 1.00 50.63 134 LEU B CA 1
ATOM 1556 C C . LEU B 1 72 ? 33.752 4.833 18.446 1.00 53.23 134 LEU B C 1
ATOM 1557 O O . LEU B 1 72 ? 34.831 4.248 18.592 1.00 53.12 134 LEU B O 1
ATOM 1562 N N . ARG B 1 73 ? 32.582 4.265 18.722 1.00 56.25 135 ARG B N 1
ATOM 1563 C CA . ARG B 1 73 ? 32.502 2.883 19.177 1.00 60.02 135 ARG B CA 1
ATOM 1564 C C . ARG B 1 73 ? 31.448 2.106 18.392 1.00 62.65 135 ARG B C 1
ATOM 1565 O O . ARG B 1 73 ? 30.734 2.674 17.562 1.00 63.60 135 ARG B O 1
ATOM 1573 N N . ASP B 1 74 ? 31.372 0.803 18.651 1.00 66.90 136 ASP B N 1
ATOM 1574 C CA . ASP B 1 74 ? 30.412 -0.068 17.983 1.00 70.84 136 ASP B CA 1
ATOM 1575 C C . ASP B 1 74 ? 29.615 -0.851 19.017 1.00 73.37 136 ASP B C 1
ATOM 1576 O O . ASP B 1 74 ? 29.732 -0.600 20.218 1.00 73.81 136 ASP B O 1
ATOM 1581 N N . LYS B 1 75 ? 28.814 -1.802 18.548 1.00 75.80 137 LYS B N 1
ATOM 1582 C CA . LYS B 1 75 ? 27.968 -2.601 19.429 1.00 78.05 137 LYS B CA 1
ATOM 1583 C C . LYS B 1 75 ? 28.707 -3.135 20.657 1.00 78.68 137 LYS B C 1
ATOM 1584 O O . LYS B 1 75 ? 28.182 -3.096 21.772 1.00 77.91 137 LYS B O 1
ATOM 1590 N N . ASN B 1 76 ? 29.933 -3.610 20.447 1.00 79.36 138 ASN B N 1
ATOM 1591 C CA . ASN B 1 76 ? 30.736 -4.175 21.525 1.00 80.14 138 ASN B CA 1
ATOM 1592 C C . ASN B 1 76 ? 31.568 -3.175 22.333 1.00 80.89 138 ASN B C 1
ATOM 1593 O O . ASN B 1 76 ? 32.330 -3.579 23.217 1.00 81.53 138 ASN B O 1
ATOM 1598 N N . ASP B 1 77 ? 31.428 -1.881 22.040 1.00 79.26 139 ASP B N 1
ATOM 1599 C CA . ASP B 1 77 ? 32.172 -0.862 22.780 1.00 77.84 139 ASP B CA 1
ATOM 1600 C C . ASP B 1 77 ? 33.637 -0.952 22.366 1.00 75.95 139 ASP B C 1
ATOM 1601 O O . ASP B 1 77 ? 34.540 -0.980 23.203 1.00 74.78 139 ASP B O 1
ATOM 1606 N N . GLN B 1 78 ? 33.854 -0.981 21.056 1.00 73.86 140 GLN B N 1
ATOM 1607 C CA . GLN B 1 78 ? 35.185 -1.116 20.478 1.00 72.57 140 GLN B CA 1
ATOM 1608 C C . GLN B 1 78 ? 35.586 0.145 19.713 1.00 69.50 140 GLN B C 1
ATOM 1609 O O . GLN B 1 78 ? 34.958 0.501 18.717 1.00 67.44 140 GLN B O 1
ATOM 1615 N N . SER B 1 79 ? 36.646 0.805 20.168 1.00 67.03 141 SER B N 1
ATOM 1616 C CA . SER B 1 79 ? 37.091 2.049 19.543 1.00 65.61 141 SER B CA 1
ATOM 1617 C C . SER B 1 79 ? 37.490 1.932 18.080 1.00 64.44 141 SER B C 1
ATOM 1618 O O . SER B 1 79 ? 38.065 0.934 17.660 1.00 65.81 141 SER B O 1
ATOM 1621 N N . VAL B 1 80 ? 37.165 2.958 17.303 1.00 63.40 142 VAL B N 1
ATOM 1622 C CA . VAL B 1 80 ? 37.527 2.991 15.893 1.00 61.80 142 VAL B CA 1
ATOM 1623 C C . VAL B 1 80 ? 38.412 4.208 15.620 1.00 62.59 142 VAL B C 1
ATOM 1624 O O . VAL B 1 80 ? 37.985 5.356 15.754 1.00 61.30 142 VAL B O 1
ATOM 1628 N N . ARG B 1 81 ? 39.656 3.933 15.251 1.00 62.98 143 ARG B N 1
ATOM 1629 C CA . ARG B 1 81 ? 40.642 4.959 14.945 1.00 63.39 143 ARG B CA 1
ATOM 1630 C C . ARG B 1 81 ? 40.076 6.113 14.125 1.00 63.66 143 ARG B C 1
ATOM 1631 O O . ARG B 1 81 ? 39.233 5.911 13.249 1.00 65.77 143 ARG B O 1
ATOM 1639 N N . PRO B 1 82 ? 40.518 7.348 14.415 1.00 61.98 144 PRO B N 1
ATOM 1640 C CA . PRO B 1 82 ? 40.045 8.523 13.678 1.00 60.98 144 PRO B CA 1
ATOM 1641 C C . PRO B 1 82 ? 40.939 8.760 12.465 1.00 61.62 144 PRO B C 1
ATOM 1642 O O . PRO B 1 82 ? 42.090 8.320 12.438 1.00 61.06 144 PRO B O 1
ATOM 1646 N N . VAL B 1 83 ? 40.407 9.452 11.464 1.00 62.75 145 VAL B N 1
ATOM 1647 C CA . VAL B 1 83 ? 41.150 9.728 10.241 1.00 64.70 145 VAL B CA 1
ATOM 1648 C C . VAL B 1 83 ? 40.809 11.120 9.727 1.00 66.32 145 VAL B C 1
ATOM 1649 O O . VAL B 1 83 ? 39.825 11.713 10.152 1.00 69.58 145 VAL B O 1
ATOM 1653 N N . PHE B 1 84 ? 41.622 11.645 8.818 1.00 68.96 146 PHE B N 1
ATOM 1654 C CA . PHE B 1 84 ? 41.352 12.961 8.250 1.00 72.06 146 PHE B CA 1
ATOM 1655 C C . PHE B 1 84 ? 41.633 13.005 6.748 1.00 74.25 146 PHE B C 1
ATOM 1656 O O . PHE B 1 84 ? 42.203 12.068 6.186 1.00 74.05 146 PHE B O 1
ATOM 1664 N N . SER B 1 85 ? 41.196 14.084 6.100 1.00 77.10 147 SER B N 1
ATOM 1665 C CA . SER B 1 85 ? 41.448 14.287 4.674 1.00 78.98 147 SER B CA 1
ATOM 1666 C C . SER B 1 85 ? 41.235 15.740 4.272 1.00 80.11 147 SER B C 1
ATOM 1667 O O . SER B 1 85 ? 40.470 16.472 4.904 1.00 80.42 147 SER B O 1
ATOM 1670 N N . ILE B 1 86 ? 41.934 16.149 3.219 1.00 82.00 148 ILE B N 1
ATOM 1671 C CA . ILE B 1 86 ? 41.854 17.510 2.701 1.00 83.84 148 ILE B CA 1
ATOM 1672 C C . ILE B 1 86 ? 40.476 17.688 2.065 1.00 84.68 148 ILE B C 1
ATOM 1673 O O . ILE B 1 86 ? 40.139 18.752 1.541 1.00 83.67 148 ILE B O 1
ATOM 1678 N N . GLU B 1 87 ? 39.684 16.620 2.125 1.00 85.48 149 GLU B N 1
ATOM 1679 C CA . GLU B 1 87 ? 38.334 16.622 1.584 1.00 85.02 149 GLU B CA 1
ATOM 1680 C C . GLU B 1 87 ? 37.423 17.281 2.634 1.00 84.32 149 GLU B C 1
ATOM 1681 O O . GLU B 1 87 ? 36.195 17.283 2.512 1.00 83.56 149 GLU B O 1
ATOM 1687 N N . GLU B 1 88 ? 38.053 17.806 3.688 1.00 83.99 150 GLU B N 1
ATOM 1688 C CA . GLU B 1 88 ? 37.367 18.561 4.744 1.00 83.14 150 GLU B CA 1
ATOM 1689 C C . GLU B 1 88 ? 38.355 19.609 5.256 1.00 82.40 150 GLU B C 1
ATOM 1690 O O . GLU B 1 88 ? 38.198 20.151 6.350 1.00 81.94 150 GLU B O 1
ATOM 1696 N N . LYS B 1 89 ? 39.370 19.890 4.442 1.00 81.08 151 LYS B N 1
ATOM 1697 C CA . LYS B 1 89 ? 40.397 20.870 4.772 1.00 80.28 151 LYS B CA 1
ATOM 1698 C C . LYS B 1 89 ? 39.836 22.093 5.495 1.00 79.70 151 LYS B C 1
ATOM 1699 O O . LYS B 1 89 ? 38.698 22.501 5.257 1.00 79.33 151 LYS B O 1
ATOM 1701 N N . GLY B 1 90 ? 40.656 22.660 6.380 1.00 78.74 152 GLY B N 1
ATOM 1702 C CA . GLY B 1 90 ? 40.287 23.848 7.133 1.00 75.80 152 GLY B CA 1
ATOM 1703 C C . GLY B 1 90 ? 39.230 23.679 8.200 1.00 73.76 152 GLY B C 1
ATOM 1704 O O . GLY B 1 90 ? 38.993 24.591 8.996 1.00 74.02 152 GLY B O 1
ATOM 1705 N N . ARG B 1 91 ? 38.615 22.503 8.233 1.00 71.24 153 ARG B N 1
ATOM 1706 C CA . ARG B 1 91 ? 37.546 22.228 9.180 1.00 68.20 153 ARG B CA 1
ATOM 1707 C C . ARG B 1 91 ? 37.789 20.987 10.056 1.00 64.88 153 ARG B C 1
ATOM 1708 O O . ARG B 1 91 ? 36.985 20.679 10.935 1.00 62.70 153 ARG B O 1
ATOM 1716 N N . ILE B 1 92 ? 38.894 20.285 9.814 1.00 61.65 154 ILE B N 1
ATOM 1717 C CA . ILE B 1 92 ? 39.246 19.092 10.585 1.00 58.43 154 ILE B CA 1
ATOM 1718 C C . ILE B 1 92 ? 39.522 19.479 12.033 1.00 54.62 154 ILE B C 1
ATOM 1719 O O . ILE B 1 92 ? 40.277 20.412 12.295 1.00 55.09 154 ILE B O 1
ATOM 1724 N N . LEU B 1 93 ? 38.925 18.754 12.971 1.00 51.77 155 LEU B N 1
ATOM 1725 C CA . LEU B 1 93 ? 39.115 19.068 14.383 1.00 49.75 155 LEU B CA 1
ATOM 1726 C C . LEU B 1 93 ? 40.420 18.506 14.937 1.00 46.89 155 LEU B C 1
ATOM 1727 O O . LEU B 1 93 ? 40.659 17.300 14.918 1.00 45.96 155 LEU B O 1
ATOM 1740 N N . GLY B 1 95 ? 42.816 20.822 17.556 1.00 38.86 157 GLY B N 1
ATOM 1741 C CA . GLY B 1 95 ? 42.992 21.425 18.858 1.00 38.73 157 GLY B CA 1
ATOM 1742 C C . GLY B 1 95 ? 43.061 22.929 18.712 1.00 38.84 157 GLY B C 1
ATOM 1743 O O . GLY B 1 95 ? 43.380 23.437 17.638 1.00 40.24 157 GLY B O 1
ATOM 1744 N N . GLY B 1 96 ? 42.758 23.642 19.789 1.00 41.28 158 GLY B N 1
ATOM 1745 C CA . GLY B 1 96 ? 42.796 25.089 19.750 1.00 40.85 158 GLY B CA 1
ATOM 1746 C C . GLY B 1 96 ? 42.351 25.680 21.069 1.00 39.20 158 GLY B C 1
ATOM 1747 O O . GLY B 1 96 ? 42.247 24.975 22.072 1.00 38.85 158 GLY B O 1
ATOM 1748 N N . THR B 1 97 ? 42.101 26.982 21.064 1.00 43.25 159 THR B N 1
ATOM 1749 C CA . THR B 1 97 ? 41.650 27.692 22.251 1.00 42.38 159 THR B CA 1
ATOM 1750 C C . THR B 1 97 ? 40.191 28.065 22.036 1.00 39.90 159 THR B C 1
ATOM 1751 O O . THR B 1 97 ? 39.806 28.471 20.943 1.00 35.23 159 THR B O 1
ATOM 1755 N N . LEU B 1 98 ? 39.384 27.900 23.079 1.00 37.04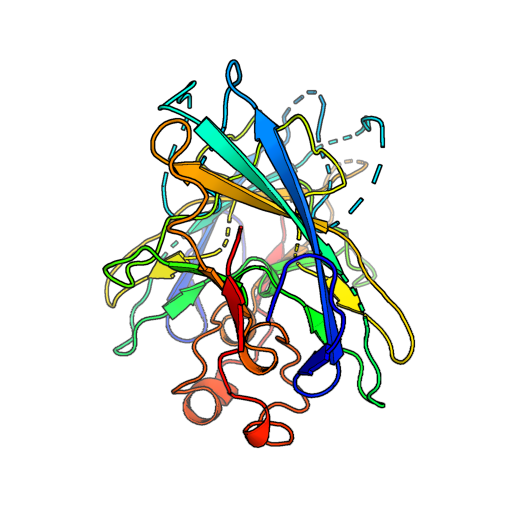 160 LEU B N 1
ATOM 1756 C CA . LEU B 1 98 ? 37.972 28.252 23.038 1.00 36.97 160 LEU B CA 1
ATOM 1757 C C . LEU B 1 98 ? 37.737 29.073 24.297 1.00 39.42 160 LEU B C 1
ATOM 1758 O O . LEU B 1 98 ? 37.559 28.520 25.387 1.00 40.40 160 LEU B O 1
ATOM 1763 N N . VAL B 1 99 ? 37.769 30.397 24.146 1.00 40.32 161 VAL B N 1
ATOM 1764 C CA . VAL B 1 99 ? 37.564 31.310 25.269 1.00 43.06 161 VAL B CA 1
ATOM 1765 C C . VAL B 1 99 ? 36.098 31.305 25.694 1.00 41.23 161 VAL B C 1
ATOM 1766 O O . VAL B 1 99 ? 35.212 30.961 24.903 1.00 39.66 161 VAL B O 1
ATOM 1770 N N . SER B 1 100 ? 35.845 31.687 26.942 1.00 42.39 162 SER B N 1
ATOM 1771 C CA . SER B 1 100 ? 34.486 31.721 27.487 1.00 45.06 162 SER B CA 1
ATOM 1772 C C . SER B 1 100 ? 33.442 32.337 26.559 1.00 42.77 162 SER B C 1
ATOM 1773 O O . SER B 1 100 ? 33.618 33.441 26.040 1.00 42.92 162 SER B O 1
ATOM 1776 N N . GLY B 1 101 ? 32.354 31.595 26.363 1.00 44.23 163 GLY B N 1
ATOM 1777 C CA . GLY B 1 101 ? 31.264 32.038 25.514 1.00 42.62 163 GLY B CA 1
ATOM 1778 C C . GLY B 1 101 ? 31.441 31.714 24.045 1.00 43.24 163 GLY B C 1
ATOM 1779 O O . GLY B 1 101 ? 30.530 31.933 23.250 1.00 45.20 163 GLY B O 1
ATOM 1780 N N . LYS B 1 102 ? 32.596 31.179 23.673 1.00 43.21 164 LYS B N 1
ATOM 1781 C CA . LYS B 1 102 ? 32.847 30.866 22.272 1.00 44.75 164 LYS B CA 1
ATOM 1782 C C . LYS B 1 102 ? 32.470 29.473 21.757 1.00 44.95 164 LYS B C 1
ATOM 1783 O O . LYS B 1 102 ? 32.389 28.501 22.513 1.00 43.74 164 LYS B O 1
ATOM 1789 N N . LYS B 1 103 ? 32.233 29.405 20.448 1.00 45.14 165 LYS B N 1
ATOM 1790 C CA . LYS B 1 103 ? 31.885 28.164 19.776 1.00 44.25 165 LYS B CA 1
ATOM 1791 C C . LYS B 1 103 ? 32.950 27.816 18.759 1.00 43.54 165 LYS B C 1
ATOM 1792 O O . LYS B 1 103 ? 33.58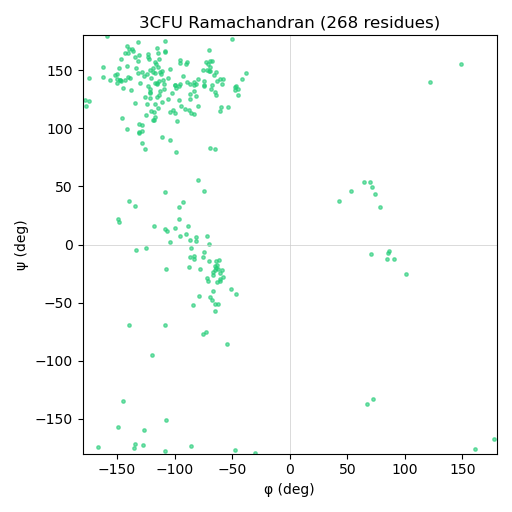7 28.691 18.181 1.00 44.05 165 LYS B O 1
ATOM 1798 N N 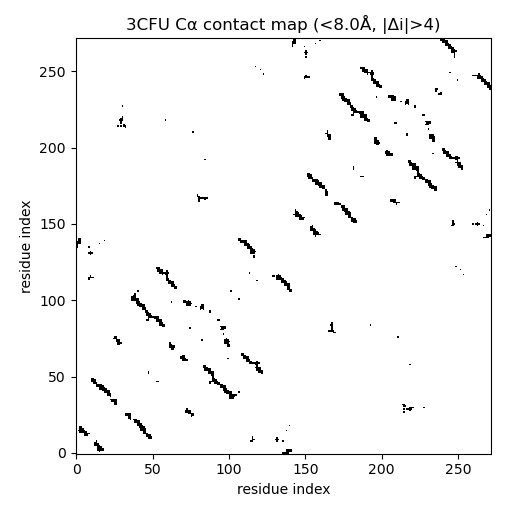. VAL B 1 104 ? 33.158 26.522 18.568 1.00 44.98 166 VAL B N 1
ATOM 1799 C CA . VAL B 1 104 ? 34.109 26.030 17.586 1.00 45.43 166 VAL B CA 1
ATOM 1800 C C . VAL B 1 104 ? 33.395 24.859 16.913 1.00 43.56 166 VAL B C 1
ATOM 1801 O O . VAL B 1 104 ? 32.779 24.034 17.578 1.00 43.46 166 VAL B O 1
ATOM 1805 N N . THR B 1 105 ? 33.428 24.831 15.586 1.00 46.19 167 THR B N 1
ATOM 1806 C CA . THR B 1 105 ? 32.793 23.761 14.824 1.00 43.82 167 THR B CA 1
ATOM 1807 C C . THR B 1 105 ? 33.910 23.118 14.022 1.00 42.44 167 THR B C 1
ATOM 1808 O O . THR B 1 105 ? 34.825 23.804 13.574 1.00 43.16 167 THR B O 1
ATOM 1812 N N . GLY B 1 106 ? 33.849 21.803 13.866 1.00 41.79 168 GLY B N 1
ATOM 1813 C CA . GLY B 1 106 ? 34.890 21.106 13.137 1.00 41.15 168 GLY B CA 1
ATOM 1814 C C . GLY B 1 106 ? 34.427 19.705 12.830 1.00 37.75 168 GLY B C 1
ATOM 1815 O O . GLY B 1 106 ? 33.284 19.369 13.132 1.00 39.71 168 GLY B O 1
ATOM 1816 N N . VAL B 1 107 ? 35.295 18.876 12.258 1.00 39.88 169 VAL B N 1
ATOM 1817 C CA . VAL B 1 107 ? 34.879 17.520 11.918 1.00 43.34 169 VAL B CA 1
ATOM 1818 C C . VAL B 1 107 ? 35.797 16.377 12.336 1.00 43.87 169 VAL B C 1
ATOM 1819 O O . VAL B 1 107 ? 37.020 16.521 12.400 1.00 40.79 169 VAL B O 1
ATOM 1823 N N . LEU B 1 108 ? 35.178 15.240 12.640 1.00 45.03 170 LEU B N 1
ATOM 1824 C CA . LEU B 1 108 ? 35.914 14.025 12.972 1.00 46.44 170 LEU B CA 1
ATOM 1825 C C . LEU B 1 108 ? 35.542 13.092 11.812 1.00 48.71 170 LEU B C 1
ATOM 1826 O O . LEU B 1 108 ? 34.479 13.243 11.201 1.00 47.89 170 LEU B O 1
ATOM 1831 N N . SER B 1 109 ? 36.412 12.143 11.493 1.00 50.82 171 SER B N 1
ATOM 1832 C CA . SER B 1 109 ? 36.127 11.213 10.414 1.00 54.71 171 SER B CA 1
ATOM 1833 C C . SER B 1 109 ? 36.652 9.839 10.780 1.00 55.44 171 SER B C 1
ATOM 1834 O O . SER B 1 109 ? 37.716 9.715 11.384 1.00 56.55 171 SER B O 1
ATOM 1836 N N . TYR B 1 110 ? 35.888 8.812 10.423 1.00 58.39 172 TYR B N 1
ATOM 1837 C CA . TYR B 1 110 ? 36.264 7.437 10.710 1.00 61.51 172 TYR B CA 1
ATOM 1838 C C . TYR B 1 110 ? 35.917 6.518 9.539 1.00 64.60 172 TYR B C 1
ATOM 1839 O O . TYR B 1 110 ? 34.895 6.707 8.869 1.00 64.72 172 TYR B O 1
ATOM 1848 N N . VAL B 1 111 ? 36.770 5.521 9.306 1.00 67.55 173 VAL B N 1
ATOM 1849 C CA . VAL B 1 111 ? 36.572 4.555 8.228 1.00 70.29 173 VAL B CA 1
ATOM 1850 C C . VAL B 1 111 ? 35.666 3.432 8.729 1.00 71.07 173 VAL B C 1
ATOM 1851 O O . VAL B 1 111 ? 36.040 2.646 9.602 1.00 69.13 173 VAL B O 1
ATOM 1853 N N . ILE B 1 112 ? 34.474 3.360 8.147 1.00 73.28 174 ILE B N 1
ATOM 1854 C CA . ILE B 1 112 ? 33.474 2.386 8.555 1.00 75.17 174 ILE B CA 1
ATOM 1855 C C . ILE B 1 112 ? 32.885 1.564 7.417 1.00 76.48 174 ILE B C 1
ATOM 1856 O O . ILE B 1 112 ? 32.776 2.041 6.282 1.00 75.92 174 ILE B O 1
ATOM 1858 N N . PRO B 1 113 ? 32.505 0.305 7.709 1.00 77.43 175 PRO B N 1
ATOM 1859 C CA . PRO B 1 113 ? 31.909 -0.604 6.727 1.00 78.51 175 PRO B CA 1
ATOM 1860 C C . PRO B 1 113 ? 30.694 0.064 6.086 1.00 79.62 175 PRO B C 1
ATOM 1861 O O . PRO B 1 113 ? 29.686 0.297 6.755 1.00 80.38 175 PRO B O 1
ATOM 1865 N N . GLN B 1 117 ? 26.373 0.554 6.932 1.00 79.63 179 GLN B N 1
ATOM 1866 C CA . GLN B 1 117 ? 25.661 1.544 7.728 1.00 78.64 179 GLN B CA 1
ATOM 1867 C C . GLN B 1 117 ? 26.338 1.713 9.076 1.00 79.26 179 GLN B C 1
ATOM 1868 O O . GLN B 1 117 ? 27.365 1.087 9.354 1.00 80.39 179 GLN B O 1
ATOM 1870 N N . LYS B 1 118 ? 25.735 2.540 9.919 1.00 77.80 180 LYS B N 1
ATOM 1871 C CA . LYS B 1 118 ? 26.290 2.823 11.227 1.00 76.04 180 LYS B CA 1
ATOM 1872 C C . LYS B 1 118 ? 25.508 2.430 12.477 1.00 75.14 180 LYS B C 1
ATOM 1873 O O . LYS B 1 118 ? 24.470 3.020 12.770 1.00 73.41 180 LYS B O 1
ATOM 1879 N N . HIS B 1 119 ? 25.993 1.424 13.200 1.00 74.23 181 HIS B N 1
ATOM 1880 C CA . HIS B 1 119 ? 25.391 1.044 14.484 1.00 73.58 181 HIS B CA 1
ATOM 1881 C C . HIS B 1 119 ? 26.516 1.558 15.380 1.00 71.52 181 HIS B C 1
ATOM 1882 O O . HIS B 1 119 ? 26.966 0.873 16.298 1.00 70.89 181 HIS B O 1
ATOM 1889 N N . TYR B 1 120 ? 26.977 2.767 15.074 1.00 68.09 182 TYR B N 1
ATOM 1890 C CA . TYR B 1 120 ? 28.082 3.393 15.791 1.00 67.03 182 TYR B CA 1
ATOM 1891 C C . TYR B 1 120 ? 27.695 4.496 16.770 1.00 63.01 182 TYR B C 1
ATOM 1892 O O . TYR B 1 120 ? 26.697 5.202 16.585 1.00 62.66 182 TYR B O 1
ATOM 1901 N N . THR B 1 121 ? 28.505 4.653 17.809 1.00 60.13 183 THR B N 1
ATOM 1902 C CA . THR B 1 121 ? 28.243 5.668 18.820 1.00 54.75 183 THR B CA 1
ATOM 1903 C C . THR B 1 121 ? 29.399 6.650 18.953 1.00 51.17 183 THR B C 1
ATOM 1904 O O . THR B 1 121 ? 30.548 6.244 19.133 1.00 47.97 183 THR B O 1
ATOM 1908 N N . LEU B 1 122 ? 29.108 7.942 18.831 1.00 47.87 184 LEU B N 1
ATOM 1909 C CA . LEU B 1 122 ? 30.162 8.934 19.010 1.00 43.93 184 LEU B CA 1
ATOM 1910 C C . LEU B 1 122 ? 30.200 9.200 20.519 1.00 40.35 184 LEU B C 1
ATOM 1911 O O . LEU B 1 122 ? 29.157 9.279 21.178 1.00 35.72 184 LEU B O 1
ATOM 1916 N N . VAL B 1 123 ? 31.415 9.306 21.052 1.00 37.16 185 VAL B N 1
ATOM 1917 C CA . VAL B 1 123 ? 31.641 9.540 22.473 1.00 35.24 185 VAL B CA 1
ATOM 1918 C C . VAL B 1 123 ? 32.443 10.821 22.692 1.00 34.67 185 VAL B C 1
ATOM 1919 O O . VAL B 1 123 ? 33.457 11.061 22.029 1.00 32.33 185 VAL B O 1
ATOM 1923 N N . TYR B 1 124 ? 31.983 11.634 23.634 1.00 35.26 186 TYR B N 1
ATOM 1924 C CA . TYR B 1 124 ? 32.632 12.889 23.962 1.00 33.00 186 TYR B CA 1
ATOM 1925 C C . TYR B 1 124 ? 32.920 12.925 25.459 1.00 32.03 186 TYR B C 1
ATOM 1926 O O . TYR B 1 124 ? 32.029 12.680 26.267 1.00 33.85 186 TYR B O 1
ATOM 1935 N N . ASN B 1 125 ? 34.166 13.190 25.834 1.00 27.73 187 ASN B N 1
ATOM 1936 C CA . ASN B 1 125 ? 34.511 13.310 27.249 1.00 28.89 187 ASN B CA 1
ATOM 1937 C C . ASN B 1 125 ? 35.031 14.744 27.390 1.00 26.97 187 ASN B C 1
ATOM 1938 O O . ASN B 1 125 ? 36.129 15.075 26.935 1.00 30.28 187 ASN B O 1
ATOM 1943 N N . PRO B 1 126 ? 34.237 15.623 28.012 1.00 28.00 188 PRO B N 1
ATOM 1944 C CA . PRO B 1 126 ? 34.662 17.023 28.176 1.00 25.72 188 PRO B CA 1
ATOM 1945 C C . PRO B 1 126 ? 35.938 17.205 28.987 1.00 25.85 188 PRO B C 1
ATOM 1946 O O . PRO B 1 126 ? 36.689 18.152 28.760 1.00 30.95 188 PRO B O 1
ATOM 1950 N N . PHE B 1 127 ? 36.194 16.300 29.920 1.00 26.25 189 PHE B N 1
ATOM 1951 C CA . PHE B 1 127 ? 37.415 16.380 30.712 1.00 27.09 189 PHE B CA 1
ATOM 1952 C C . PHE B 1 127 ? 38.607 16.104 29.782 1.00 27.67 189 PHE B C 1
ATOM 1953 O O . PHE B 1 127 ? 39.580 16.836 29.787 1.00 29.37 189 PHE B O 1
ATOM 1961 N N . LEU B 1 128 ? 38.516 15.051 28.977 1.00 31.21 190 LEU B N 1
ATOM 1962 C CA . LEU B 1 128 ? 39.587 14.704 28.042 1.00 32.42 190 LEU B CA 1
ATOM 1963 C C . LEU B 1 128 ? 39.677 15.692 26.875 1.00 30.81 190 LEU B C 1
ATOM 1964 O O . LEU B 1 128 ? 40.756 15.928 26.333 1.00 32.81 190 LEU B O 1
ATOM 1969 N N . ALA B 1 129 ? 38.539 16.253 26.484 1.00 29.35 191 ALA B N 1
ATOM 1970 C CA . ALA B 1 129 ? 38.505 17.199 25.381 1.00 27.22 191 ALA B CA 1
ATOM 1971 C C . ALA B 1 129 ? 39.229 18.491 25.710 1.00 24.67 191 ALA B C 1
ATOM 1972 O O . ALA B 1 129 ? 39.714 19.178 24.811 1.00 27.12 191 ALA B O 1
ATOM 1974 N N . ASP B 1 130 ? 39.295 18.819 26.996 1.00 27.73 192 ASP B N 1
ATOM 1975 C CA . ASP B 1 130 ? 39.943 20.050 27.446 1.00 28.15 192 ASP B CA 1
ATOM 1976 C C . ASP B 1 130 ? 41.325 19.738 27.980 1.00 30.81 192 ASP B C 1
ATOM 1977 O O . ASP B 1 130 ? 41.475 19.063 28.996 1.00 32.08 192 ASP B O 1
ATOM 1982 N N . THR B 1 131 ? 42.331 20.265 27.300 1.00 30.83 193 THR B N 1
ATOM 1983 C CA . THR B 1 131 ? 43.707 19.998 27.671 1.00 33.87 193 THR B CA 1
ATOM 1984 C C . THR B 1 131 ? 44.382 21.040 28.585 1.00 34.01 193 THR B C 1
ATOM 1985 O O . THR B 1 131 ? 45.577 20.949 28.853 1.00 37.00 193 THR B O 1
ATOM 1989 N N . ASN B 1 132 ? 43.607 22.009 29.070 1.00 32.75 194 ASN B N 1
ATOM 1990 C CA . ASN B 1 132 ? 44.096 23.060 29.968 1.00 35.23 194 ASN B CA 1
ATOM 1991 C C . ASN B 1 132 ? 44.658 22.461 31.269 1.00 37.46 194 ASN B C 1
ATOM 1992 O O . ASN B 1 132 ? 43.916 21.888 32.081 1.00 36.73 194 ASN B O 1
ATOM 1997 N N . SER B 1 133 ? 45.964 22.623 31.467 1.00 39.05 195 SER B N 1
ATOM 1998 C CA . SER B 1 133 ? 46.666 22.087 32.629 1.00 41.39 195 SER B CA 1
ATOM 1999 C C . SER B 1 133 ? 46.615 22.913 33.918 1.00 43.61 195 SER B C 1
ATOM 2000 O O . SER B 1 133 ? 47.016 22.442 34.983 1.00 42.08 195 SER B O 1
ATOM 2003 N N . SER B 1 134 ? 46.118 24.135 33.840 1.00 44.17 196 SER B N 1
ATOM 2004 C CA . SER B 1 134 ? 46.066 24.964 35.034 1.00 44.45 196 SER B CA 1
ATOM 2005 C C . SER B 1 134 ? 44.865 24.713 35.941 1.00 43.87 196 SER B C 1
ATOM 2006 O O . SER B 1 134 ? 44.854 25.164 37.088 1.00 44.87 196 SER B O 1
ATOM 2009 N N . ASN B 1 135 ? 43.875 23.975 35.445 1.00 43.76 197 ASN B N 1
ATOM 2010 C CA . ASN B 1 135 ? 42.661 23.718 36.220 1.00 43.19 197 ASN B CA 1
ATOM 2011 C C . ASN B 1 135 ? 42.116 22.311 36.113 1.00 45.38 197 ASN B C 1
ATOM 2012 O O . ASN B 1 135 ? 40.904 22.126 36.099 1.00 44.89 197 ASN B O 1
ATOM 2017 N N . THR B 1 136 ? 43.004 21.328 36.056 1.00 46.75 198 THR B N 1
ATOM 2018 C CA . THR B 1 136 ? 42.608 19.933 35.936 1.00 49.09 198 THR B CA 1
ATOM 2019 C C . THR B 1 136 ? 41.830 19.379 37.138 1.00 50.86 198 THR B C 1
ATOM 2020 O O . THR B 1 136 ? 40.755 18.796 36.972 1.00 52.30 198 THR B O 1
ATOM 2024 N N . GLU B 1 137 ? 42.364 19.562 38.343 1.00 50.54 199 GLU B N 1
ATOM 2025 C CA . GLU B 1 137 ? 41.710 19.039 39.542 1.00 52.16 199 GLU B CA 1
ATOM 2026 C C . GLU B 1 137 ? 40.363 19.689 39.826 1.00 51.25 199 GLU B C 1
ATOM 2027 O O . GLU B 1 137 ? 39.548 19.150 40.575 1.00 51.92 199 GLU B O 1
ATOM 2033 N N . GLU B 1 138 ? 40.129 20.848 39.227 1.00 50.26 200 GLU B N 1
ATOM 2034 C CA . GLU B 1 138 ? 38.864 21.544 39.415 1.00 47.98 200 GLU B CA 1
ATOM 2035 C C . GLU B 1 138 ? 37.873 21.022 38.379 1.00 47.01 200 GLU B C 1
ATOM 2036 O O . GLU B 1 138 ? 36.662 21.157 38.547 1.00 47.01 200 GLU B O 1
ATOM 2042 N N . ARG B 1 139 ? 38.388 20.409 37.317 1.00 43.36 201 ARG B N 1
ATOM 2043 C CA . ARG B 1 139 ? 37.536 19.896 36.248 1.00 40.57 201 ARG B CA 1
ATOM 2044 C C . ARG B 1 139 ? 37.350 18.381 36.247 1.00 36.59 201 ARG B C 1
ATOM 2045 O O . ARG B 1 139 ? 36.673 17.851 35.372 1.00 38.41 201 ARG B O 1
ATOM 2053 N N . VAL B 1 140 ? 37.923 17.684 37.222 1.00 37.37 202 VAL B N 1
ATOM 2054 C CA . VAL B 1 140 ? 37.845 16.223 37.231 1.00 38.15 202 VAL B CA 1
ATOM 2055 C C . VAL B 1 140 ? 36.447 15.615 37.341 1.00 40.45 202 VAL B C 1
ATOM 2056 O O . VAL B 1 140 ? 36.236 14.468 36.947 1.00 38.83 202 VAL B O 1
ATOM 2060 N N . LYS B 1 141 ? 35.490 16.384 37.848 1.00 38.41 203 LYS B N 1
ATOM 2061 C CA . LYS B 1 141 ? 34.119 15.903 37.973 1.00 41.26 203 LYS B CA 1
ATOM 2062 C C . LYS B 1 141 ? 33.503 15.774 36.579 1.00 40.20 203 LYS B C 1
ATOM 2063 O O . LYS B 1 141 ? 32.444 15.167 36.413 1.00 40.73 203 LYS B O 1
ATOM 2069 N N . ASP B 1 142 ? 34.156 16.375 35.588 1.00 35.94 204 ASP B N 1
ATOM 2070 C CA . ASP B 1 142 ? 33.663 16.354 34.217 1.00 33.63 204 ASP B CA 1
ATOM 2071 C C . ASP B 1 142 ? 34.098 15.112 33.468 1.00 32.72 204 ASP B C 1
ATOM 2072 O O . ASP B 1 142 ? 33.717 14.913 32.320 1.00 32.01 204 ASP B O 1
ATOM 2077 N N . ASP B 1 143 ? 34.896 14.275 34.122 1.00 34.10 205 ASP B N 1
ATOM 2078 C CA . ASP B 1 143 ? 35.407 13.054 33.503 1.00 32.38 205 ASP B CA 1
ATOM 2079 C C . ASP B 1 143 ? 34.262 12.071 33.313 1.00 33.63 205 ASP B C 1
ATOM 2080 O O . ASP B 1 143 ? 34.056 11.173 34.121 1.00 34.36 205 ASP B O 1
ATOM 2085 N N . ILE B 1 144 ? 33.520 12.253 32.231 1.00 35.19 206 ILE B N 1
ATOM 2086 C CA . ILE B 1 144 ? 32.373 11.412 31.939 1.00 33.70 206 ILE B CA 1
ATOM 2087 C C . ILE B 1 144 ? 32.211 11.217 30.450 1.00 33.63 206 ILE B C 1
ATOM 2088 O O . ILE B 1 144 ? 32.398 12.148 29.669 1.00 38.52 206 ILE B O 1
ATOM 2093 N N . ASP B 1 145 ? 31.853 10.002 30.059 1.00 32.20 207 ASP B N 1
ATOM 2094 C CA . ASP B 1 145 ? 31.630 9.694 28.657 1.00 33.31 207 ASP B CA 1
ATOM 2095 C C . ASP B 1 145 ? 30.202 10.128 28.300 1.00 36.41 207 ASP B C 1
ATOM 2096 O O . ASP B 1 145 ? 29.266 9.837 29.041 1.00 39.13 207 ASP B O 1
ATOM 2101 N N . TYR B 1 146 ? 30.043 10.848 27.190 1.00 37.06 208 TYR B N 1
ATOM 2102 C CA . TYR B 1 146 ? 28.725 11.270 26.716 1.00 36.41 208 TYR B CA 1
ATOM 2103 C C . TYR B 1 146 ? 28.548 10.622 25.355 1.00 39.10 208 TYR B C 1
ATOM 2104 O O . TYR B 1 146 ? 29.265 10.947 24.404 1.00 40.70 208 TYR B O 1
ATOM 2113 N N . LEU B 1 147 ? 27.587 9.709 25.264 1.00 40.03 209 LEU B N 1
ATOM 2114 C CA . LEU B 1 147 ? 27.357 8.975 24.034 1.00 41.06 209 LEU B CA 1
ATOM 2115 C C . LEU B 1 147 ? 26.289 9.540 23.115 1.00 40.03 209 LEU B C 1
ATOM 2116 O O . LEU B 1 147 ? 25.218 9.954 23.558 1.00 36.94 209 LEU B O 1
ATOM 2121 N N . VAL B 1 148 ? 26.586 9.534 21.821 1.00 41.40 210 VAL B N 1
ATOM 2122 C CA . VAL B 1 148 ? 25.640 10.010 20.825 1.00 43.60 210 VAL B CA 1
ATOM 2123 C C . VAL B 1 148 ? 25.524 8.976 19.713 1.00 48.64 210 VAL B C 1
ATOM 2124 O O . VAL B 1 148 ? 26.417 8.852 18.873 1.00 48.38 210 VAL B O 1
ATOM 2128 N N . LYS B 1 149 ? 24.422 8.227 19.720 1.00 54.96 211 LYS B N 1
ATOM 2129 C CA . LYS B 1 149 ? 24.192 7.200 18.709 1.00 58.44 211 LYS B CA 1
ATOM 2130 C C . LYS B 1 149 ? 23.978 7.876 17.353 1.00 61.54 211 LYS B C 1
ATOM 2131 O O . LYS B 1 149 ? 23.279 8.886 17.262 1.00 61.88 211 LYS B O 1
ATOM 2133 N N . LEU B 1 150 ? 24.591 7.323 16.308 1.00 66.42 212 LEU B N 1
ATOM 2134 C CA . LEU B 1 150 ? 24.487 7.885 14.957 1.00 70.54 212 LEU B CA 1
ATOM 2135 C C . LEU B 1 150 ? 23.348 7.264 14.141 1.00 72.94 212 LEU B C 1
ATOM 2136 O O . LEU B 1 150 ? 23.473 7.079 12.931 1.00 72.04 212 LEU B O 1
ATOM 2141 N N . ASP B 1 151 ? 22.236 6.970 14.811 1.00 75.46 213 ASP B N 1
ATOM 2142 C CA . ASP B 1 151 ? 21.062 6.350 14.191 1.00 78.97 213 ASP B CA 1
ATOM 2143 C C . ASP B 1 151 ? 20.111 7.321 13.473 1.00 79.92 213 ASP B C 1
ATOM 2144 O O . ASP B 1 151 ? 20.276 8.550 13.632 1.00 81.67 213 ASP B O 1
#

InterPro domains:
  IPR029050 Immunoprotective extracellular, immunoglobulin-like domain superfamily [G3DSA:2.60.40.1240] (63-213)
  IPR029051 Domain of unknown function DUF4352 [PF11611] (64-191)

Solvent-accessible surface area: 13685 Å² total

Sequence (272 aa):
HKIGETFKAGHTNFTVNKVDRVQKGEYNVGGATIKDDEERLIIEVTENIGEDSISYNFIGFDLRDKNDQSVRPVFSIEEKGRILGGTLVSGKKVTGVLSYVIPKGEQKHYTLVYNPFLADTNSSNTEERVKDDIDYLVKLDHKIGETFKAGHTNFTVNKVDRVEYNVGKTIKDRLIIEVTENIGEDSISYNFIGFDLRDKNDQSVRPVFSIEEKGRILGGTLVSGKKVTGVLSYVIPQKHYTLVYNPFLADTNSSNTEERVKDDIDYLVKLD

Foldseek 3Di:
DAAPDWDDFFQFTKHWHDWDKDAFAAKAPDDDRDTGDAIKIKIKMKFGADQDKFFFDPQQKFKQFLVGDTFGKMGGCVQVVQATTDIAHHGGMDMHIIMGHDHPPPQQRMKMKGQRLRRGPPPPCNVVGVVSGDIDIYGYD/DEACDWDDFFQFTKHFHDWDDDAWADVVDDDAKTKIKMKWGADQDKFWFFPQQKFKAAPVRDTFGWIGHCVQPPAATTDIAHHGGMHMHIIIGGDPPFQMKMWGQRLRRGPDPVQNVVRVVSRDIDIYGHD

Radius of gyration: 18.83 Å; Cα contacts (8 Å, |Δi|>4): 686; chains: 2; bounding box: 50×42×44 Å